Protein 3S5O (pdb70)

Nearest PDB structures (foldseek):
  3s5o-assembly1_A  TM=1.003E+00  e=2.273E-52  Homo sapiens
  6p90-assembly1_B  TM=9.554E-01  e=9.265E-22  Pseudomonas aeruginosa
  3a5f-assembly1_A  TM=9.523E-01  e=6.451E-22  Clostridium botulinum A str. ATCC 19397
  4nq1-assembly1_B  TM=9.493E-01  e=1.363E-20  Legionella pneumophila 2300/99 Alcoy
  2rfg-assembly1_D  TM=9.270E-01  e=5.231E-20  Hahella chejuensis

Radius of gyration: 17.86 Å; Cα contacts (8 Å, |Δi|>4): 594; chains: 1; bounding box: 43×50×38 Å

Secondary structure (DSSP, 8-state):
-----EEE-B----B-TTS-B-HHHHHHHHHHHTTS--SEEEESSGGGTGGGS-HHHHHHHHHHHHHTS-TTSEEEEE---SSHHHHHHHHHHHHHTT-SEEEEEPP-TTGGG--HHHHHHHHHHHHHH-SS-EEEE--HHHHS-PPPHHHHHHHHTSTTEEE---S--HHHHHHHHHHTTTSS-B--BSSGGGHHHHHHHT--EEE-GGGGT-HHHHHHHHHHHHTT-HHHHHHHHHHHHHHHHIIIIITHHHHHHHHHHHHTS---PPPTTS-PPPHHHHHHHHHHHHTTT--

CATH classification: 3.20.20.70

Organism: Homo sapiens (NCBI:txid9606)

Foldseek 3Di:
DDDQFWEEAADAFAADPVRHGDLVLVLVLLLVLQVFPGLAYEYCDVLHVVVPDDLVVLLVRLLSRCVSDDLRRAYEYAQADQDLVSSLVSLQSSVVSPHQEYEYEQNAPPPVPSDLVNRLVSVLSSLVRHPHAYEYEADCVPRVDGNDLVSLLVNLADPRHQEYYAPLDLVSLLVSCVSSVVGNYAYAYAALLCRLSNLVSHHRYYHHNCCSQVVNLSNVLNVCSVVVVSVVNVLSSVLVNLLRCLCPVQQHLLLSLLSCVVSPRRSHDDDPPDDHDDPVSVVSNVCSCVVSPND

InterPro domains:
  IPR002220 DapA-like [PF00701] (35-318)
  IPR002220 DapA-like [PIRSF001365] (32-326)
  IPR002220 DapA-like [PR00146] (68-89)
  IPR002220 DapA-like [PR00146] (104-122)
  IPR002220 DapA-like [PR00146] (163-180)
  IPR002220 DapA-like [PTHR12128] (11-318)
  IPR002220 DapA-like [SM01130] (34-325)
  IPR013785 Aldolase-type TIM barrel [G3DSA:3.20.20.70] (24-327)
  IPR020625 Schiff base-forming aldolase, active site [PS00666] (168-198)

Sequence (295 aa):
KVDIAGIYPPVTTPFTATAEVDYGKLEENLHHKLGTFPFRGFVVQGSNGEFPFLTSSERLEVVSRVRQAMPKNRLLLAGSGCESTQATVEMTVSMAQVGADAAMVVTPCYYRGRMSSAALIHHYTKVADLSPIPVVLYSVPANTGLDLPVDAVVTLSQHPNIVGMDSGGDVTRIGLIVHKTRKQDFQVLAGSSAGFLMASYALGAVGGVCALANVLGAQVCQLERLCCTGQWEDAQKLQHRLIEPNAAVTRRFGIPGLKKIMDWFGYYGGPCRAPLQQELSPAEEEALRMDFTSNGWL

Solvent-accessible surface area: 12274 Å² total

Structure (mmCIF, N/CA/C/O backbone):
data_3S5O
#
_entry.id   3S5O
#
_cell.length_a   141.230
_cell.length_b   141.230
_cell.length_c   108.388
_cell.angle_alpha   90.00
_cell.angle_beta   90.00
_cell.angle_gamma   120.00
#
_symmetry.space_group_name_H-M   'P 64 2 2'
#
loop_
_entity.id
_entity.type
_entity.pdbx_description
1 polymer '4-hydroxy-2-oxoglutarate aldolase, mitochondrial'
2 non-polymer 1,2-ETHANEDIOL
3 non-polymer 'POTASSIUM ION'
4 water water
#
loop_
_atom_site.group_PDB
_atom_site.id
_atom_site.type_symbol
_atom_site.label_atom_id
_atom_site.label_alt_id
_atom_site.label_comp_id
_atom_site.label_asym_id
_atom_site.label_entity_id
_atom_site.label_seq_id
_atom_site.pdbx_PDB_ins_code
_atom_site.Cartn_x
_atom_site.Cartn_y
_atom_site.Cartn_z
_atom_site.occupancy
_atom_site.B_iso_or_equiv
_atom_site.auth_seq_id
_atom_site.auth_comp_id
_atom_site.auth_asym_id
_atom_site.auth_atom_id
_atom_site.pdbx_PDB_model_num
ATOM 1 N N . LYS A 1 12 ? 17.997 86.849 47.428 1.00 49.12 32 LYS A N 1
ATOM 2 C CA . LYS A 1 12 ? 18.139 85.420 46.997 1.00 48.89 32 LYS A CA 1
ATOM 3 C C . LYS A 1 12 ? 16.948 84.599 47.513 1.00 47.96 32 LYS A C 1
ATOM 4 O O . LYS A 1 12 ? 15.991 85.160 48.055 1.00 48.55 32 LYS A O 1
ATOM 10 N N . VAL A 1 13 ? 16.984 83.286 47.317 1.00 46.25 33 VAL A N 1
ATOM 11 C CA . VAL A 1 13 ? 15.796 82.491 47.581 1.00 44.28 33 VAL A CA 1
ATOM 12 C C . VAL A 1 13 ? 15.408 82.535 49.086 1.00 42.34 33 VAL A C 1
ATOM 13 O O . VAL A 1 13 ? 16.050 83.206 49.900 1.00 43.79 33 VAL A O 1
ATOM 17 N N . ASP A 1 14 ? 14.300 81.928 49.442 1.00 38.62 34 ASP A N 1
ATOM 18 C CA . ASP A 1 14 ? 13.945 81.811 50.834 1.00 35.26 34 ASP A CA 1
ATOM 19 C C . ASP A 1 14 ? 13.990 80.323 51.024 1.00 32.40 34 ASP A C 1
ATOM 20 O O . ASP A 1 14 ? 13.301 79.600 50.295 1.00 30.97 34 ASP A O 1
ATOM 25 N N . ILE A 1 15 ? 14.830 79.859 51.957 1.00 29.27 35 ILE A N 1
ATOM 26 C CA . ILE A 1 15 ? 14.993 78.421 52.140 1.00 26.79 35 ILE A CA 1
ATOM 27 C C . ILE A 1 15 ? 14.189 77.835 53.298 1.00 26.19 35 ILE A C 1
ATOM 28 O O . ILE A 1 15 ? 14.249 76.622 53.534 1.00 26.16 35 ILE A O 1
ATOM 33 N N . ALA A 1 16 ? 13.433 78.672 54.007 1.00 25.12 36 ALA A N 1
ATOM 34 C CA . ALA A 1 16 ? 12.600 78.204 55.119 1.00 24.40 36 ALA A CA 1
ATOM 35 C C . ALA A 1 16 ? 11.704 77.051 54.689 1.00 24.10 36 ALA A C 1
ATOM 36 O O . ALA A 1 16 ? 11.239 77.028 53.544 1.00 24.16 36 ALA A O 1
ATOM 38 N N . GLY A 1 17 ? 11.448 76.119 55.604 1.00 23.54 37 GLY A N 1
ATOM 39 C CA . GLY A 1 17 ? 10.483 75.041 55.369 1.00 23.37 37 GLY A CA 1
ATOM 40 C C . GLY A 1 17 ? 11.081 73.659 55.572 1.00 23.58 37 GLY A C 1
ATOM 41 O O . GLY A 1 17 ? 12.202 73.525 56.071 1.00 23.17 37 GLY A O 1
ATOM 42 N N . ILE A 1 18 ? 10.340 72.635 55.157 1.00 23.13 38 ILE A N 1
ATOM 43 C CA . ILE A 1 18 ? 10.730 71.227 55.364 1.00 22.06 38 ILE A CA 1
ATOM 44 C C . ILE A 1 18 ? 11.133 70.585 54.045 1.00 23.13 38 ILE A C 1
ATOM 45 O O . ILE A 1 18 ? 10.477 70.806 52.993 1.00 21.82 38 ILE A O 1
ATOM 50 N N . TYR A 1 19 ? 12.203 69.793 54.080 1.00 21.42 39 TYR A N 1
ATOM 51 C CA . TYR A 1 19 ? 12.655 69.055 52.890 1.00 21.88 39 TYR A CA 1
ATOM 52 C C . TYR A 1 19 ? 12.991 67.651 53.302 1.00 22.20 39 TYR A C 1
ATOM 53 O O . TYR A 1 19 ? 13.657 67.460 54.325 1.00 23.15 39 TYR A O 1
ATOM 62 N N . PRO A 1 20 ? 12.587 66.652 52.497 1.00 22.25 40 PRO A N 1
ATOM 63 C CA . PRO A 1 20 ? 13.221 65.368 52.747 1.00 22.39 40 PRO A CA 1
ATOM 64 C C . PRO A 1 20 ? 14.547 65.343 51.976 1.00 22.56 40 PRO A C 1
ATOM 65 O O . PRO A 1 20 ? 14.596 65.837 50.856 1.00 22.69 40 PRO A O 1
ATOM 69 N N . PRO A 1 21 ? 15.630 64.820 52.594 1.00 22.43 41 PRO A N 1
ATOM 70 C CA . PRO A 1 21 ? 16.830 64.549 51.803 1.00 22.43 41 PRO A CA 1
ATOM 71 C C . PRO A 1 21 ? 16.568 63.214 51.124 1.00 22.53 41 PRO A C 1
ATOM 72 O O . PRO A 1 21 ? 16.529 62.174 51.777 1.00 22.31 41 PRO A O 1
ATOM 76 N N . VAL A 1 22 ? 16.324 63.246 49.821 1.00 23.85 42 VAL A N 1
ATOM 77 C CA . VAL A 1 22 ? 15.792 62.066 49.162 1.00 24.00 42 VAL A CA 1
ATOM 78 C C . VAL A 1 22 ? 16.886 60.999 48.958 1.00 24.96 42 VAL A C 1
ATOM 79 O O . VAL A 1 22 ? 18.074 61.323 48.849 1.00 25.40 42 VAL A O 1
ATOM 83 N N . THR A 1 23 ? 16.473 59.739 48.932 1.00 25.33 43 THR A N 1
ATOM 84 C CA . THR A 1 23 ? 17.407 58.640 48.729 1.00 26.50 43 THR A CA 1
ATOM 85 C C . THR A 1 23 ? 17.732 58.477 47.246 1.00 27.08 43 THR A C 1
ATOM 86 O O . THR A 1 23 ? 17.077 59.085 46.371 1.00 26.64 43 THR A O 1
ATOM 90 N N . THR A 1 24 ? 18.756 57.670 46.968 1.00 27.30 44 THR A N 1
ATOM 91 C CA . THR A 1 24 ? 19.007 57.196 45.607 1.00 27.47 44 THR A CA 1
ATOM 92 C C . THR A 1 24 ? 18.604 55.742 45.541 1.00 28.09 44 THR A C 1
ATOM 93 O O . THR A 1 24 ? 19.277 54.888 46.128 1.00 28.98 44 THR A O 1
ATOM 97 N N . PRO A 1 25 ? 17.498 55.442 44.828 1.00 27.83 45 PRO A N 1
ATOM 98 C CA . PRO A 1 25 ? 17.142 54.050 44.625 1.00 28.29 45 PRO A CA 1
ATOM 99 C C . PRO A 1 25 ? 18.154 53.366 43.697 1.00 28.27 45 PRO A C 1
ATOM 100 O O . PRO A 1 25 ? 18.659 53.983 42.754 1.00 27.99 45 PRO A O 1
ATOM 104 N N . PHE A 1 26 ? 18.448 52.107 43.985 1.00 29.23 46 PHE A N 1
ATOM 105 C CA . PHE A 1 26 ? 19.307 51.314 43.115 1.00 29.72 46 PHE A CA 1
ATOM 106 C C . PHE A 1 26 ? 18.579 50.067 42.669 1.00 30.69 46 PHE A C 1
ATOM 107 O O . PHE A 1 26 ? 17.752 49.527 43.402 1.00 30.26 46 PHE A O 1
ATOM 115 N N . THR A 1 27 ? 18.951 49.579 41.491 1.00 33.09 47 THR A N 1
ATOM 116 C CA . THR A 1 27 ? 18.443 48.298 40.988 1.00 34.50 47 THR A CA 1
ATOM 117 C C . THR A 1 27 ? 19.153 47.111 41.642 1.00 35.96 47 THR A C 1
ATOM 118 O O . THR A 1 27 ? 20.107 47.276 42.420 1.00 35.25 47 THR A O 1
ATOM 122 N N . ALA A 1 28 ? 18.667 45.908 41.321 1.00 36.48 48 ALA A N 1
ATOM 123 C CA . ALA A 1 28 ? 19.271 44.668 41.791 1.00 37.58 48 ALA A CA 1
ATOM 124 C C . ALA A 1 28 ? 20.749 44.533 41.371 1.00 37.51 48 ALA A C 1
ATOM 125 O O . ALA A 1 28 ? 21.498 43.762 41.974 1.00 38.79 48 ALA A O 1
ATOM 127 N N . THR A 1 29 ? 21.165 45.280 40.355 1.00 37.55 49 THR A N 1
ATOM 128 C CA . THR A 1 29 ? 22.563 45.274 39.908 1.00 38.05 49 THR A CA 1
ATOM 129 C C . THR A 1 29 ? 23.291 46.566 40.311 1.00 37.44 49 THR A C 1
ATOM 130 O O . THR A 1 29 ? 24.310 46.909 39.720 1.00 37.46 49 THR A O 1
ATOM 134 N N . ALA A 1 30 ? 22.744 47.291 41.297 1.00 36.93 50 ALA A N 1
ATOM 135 C CA . ALA A 1 30 ? 23.370 48.506 41.860 1.00 36.34 50 ALA A CA 1
ATOM 136 C C . ALA A 1 30 ? 23.384 49.736 40.956 1.00 36.41 50 ALA A C 1
ATOM 137 O O . ALA A 1 30 ? 24.040 50.737 41.278 1.00 36.18 50 ALA A O 1
ATOM 139 N N . GLU A 1 31 ? 22.661 49.693 39.835 1.00 35.90 51 GLU A N 1
ATOM 140 C CA . GLU A 1 31 ? 22.533 50.888 38.999 1.00 35.85 51 GLU A CA 1
ATOM 141 C C . GLU A 1 31 ? 21.500 51.809 39.645 1.00 34.68 51 GLU A C 1
ATOM 142 O O . GLU A 1 31 ? 20.614 51.338 40.331 1.00 34.34 51 GLU A O 1
ATOM 148 N N . VAL A 1 32 ? 21.630 53.111 39.431 1.00 34.33 52 VAL A N 1
ATOM 149 C CA . VAL A 1 32 ? 20.614 54.069 39.865 1.00 34.31 52 VAL A CA 1
ATOM 150 C C . VAL A 1 32 ? 19.289 53.732 39.157 1.00 34.52 52 VAL A C 1
ATOM 151 O O . VAL A 1 32 ? 19.249 53.601 37.922 1.00 34.31 52 VAL A O 1
ATOM 155 N N . ASP A 1 33 ? 18.233 53.543 39.944 1.00 33.74 53 ASP A N 1
ATOM 156 C CA . ASP A 1 33 ? 16.921 53.268 39.392 1.00 33.84 53 ASP A CA 1
ATOM 157 C C . ASP A 1 33 ? 16.119 54.563 39.278 1.00 33.58 53 ASP A C 1
ATOM 158 O O . ASP A 1 33 ? 15.395 54.956 40.194 1.00 33.18 53 ASP A O 1
ATOM 163 N N . TYR A 1 34 ? 16.269 55.229 38.142 1.00 33.67 54 TYR A N 1
ATOM 164 C CA . TYR A 1 34 ? 15.603 56.501 37.883 1.00 34.35 54 TYR A CA 1
ATOM 165 C C . TYR A 1 34 ? 14.070 56.391 37.816 1.00 34.05 54 TYR A C 1
ATOM 166 O O . TYR A 1 34 ? 13.376 57.336 38.171 1.00 33.83 54 TYR A O 1
ATOM 175 N N . GLY A 1 35 ? 13.553 55.244 37.379 1.00 33.88 55 GLY A N 1
ATOM 176 C CA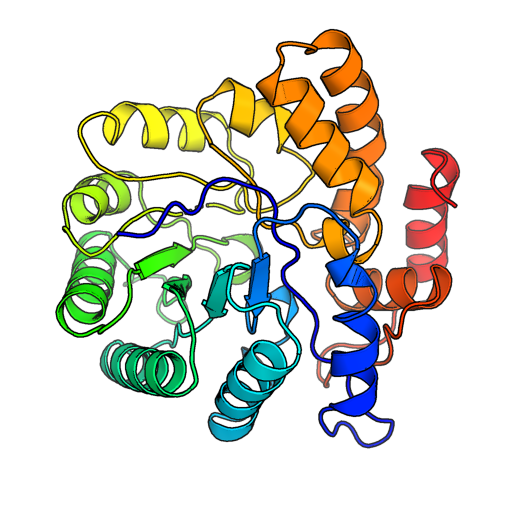 . GLY A 1 35 ? 12.110 54.993 37.398 1.00 33.65 55 GLY A CA 1
ATOM 177 C C . GLY A 1 35 ? 11.550 55.028 38.815 1.00 33.46 55 GLY A C 1
ATOM 178 O O . GLY A 1 35 ? 10.547 55.716 39.090 1.00 33.37 55 GLY A O 1
ATOM 179 N N . LYS A 1 36 ? 12.204 54.307 39.726 1.00 32.48 56 LYS A N 1
ATOM 180 C CA . LYS A 1 36 ? 11.779 54.299 41.132 1.00 31.80 56 LYS A CA 1
ATOM 181 C C . LYS A 1 36 ? 11.997 55.651 41.806 1.00 31.02 56 LYS A C 1
ATOM 182 O O . LYS A 1 36 ? 11.181 56.074 42.627 1.00 31.09 56 LYS A O 1
ATOM 188 N N . LEU A 1 37 ? 13.087 56.329 41.449 1.00 30.77 57 LEU A N 1
ATOM 189 C CA . LEU A 1 37 ? 13.351 57.697 41.913 1.00 30.74 57 LEU A CA 1
ATOM 190 C C . LEU A 1 37 ? 12.177 58.631 41.560 1.00 31.64 57 LEU A C 1
ATOM 191 O O . LEU A 1 37 ? 11.658 59.355 42.420 1.00 31.15 57 LEU A O 1
ATOM 196 N N . GLU A 1 38 ? 11.783 58.622 40.287 1.00 31.98 58 GLU A N 1
ATOM 197 C CA . GLU A 1 38 ? 10.676 59.462 39.822 1.00 33.02 58 GLU A CA 1
ATOM 198 C C . GLU A 1 38 ? 9.371 59.109 40.523 1.00 32.10 58 GLU A C 1
ATOM 199 O O . GLU A 1 38 ? 8.615 59.999 40.909 1.00 32.61 58 GLU A O 1
ATOM 205 N N . GLU A 1 39 ? 9.098 57.816 40.667 1.00 31.53 59 GLU A N 1
ATOM 206 C CA . GLU A 1 39 ? 7.895 57.356 41.359 1.00 31.36 59 GLU A CA 1
ATOM 207 C C . GLU A 1 39 ? 7.859 57.839 42.814 1.00 30.97 59 GLU A C 1
ATOM 208 O O . GLU A 1 39 ? 6.835 58.366 43.291 1.00 29.80 59 GLU A O 1
ATOM 214 N N . ASN A 1 40 ? 8.972 57.651 43.531 1.00 29.52 60 ASN A N 1
ATOM 215 C CA . ASN A 1 40 ? 9.051 58.148 44.907 1.00 28.52 60 ASN A CA 1
ATOM 216 C C . ASN A 1 40 ? 8.834 59.651 45.006 1.00 28.13 60 ASN A C 1
ATOM 217 O O . ASN A 1 40 ? 8.133 60.116 45.918 1.00 28.21 60 ASN A O 1
ATOM 222 N N . LEU A 1 41 ? 9.458 60.405 44.105 1.00 27.87 61 LEU A N 1
ATOM 223 C CA . LEU A 1 41 ? 9.396 61.865 44.141 1.00 29.20 61 LEU A CA 1
ATOM 224 C C . LEU A 1 41 ? 7.976 62.373 43.863 1.00 29.97 61 LEU A C 1
ATOM 225 O O . LEU A 1 41 ? 7.513 63.352 44.466 1.00 29.37 61 LEU A O 1
ATOM 230 N N . HIS A 1 42 ? 7.294 61.707 42.932 1.00 30.28 62 HIS A N 1
ATOM 231 C CA A HIS A 1 42 ? 5.912 62.051 42.646 0.50 30.51 62 HIS A CA 1
ATOM 232 C CA B HIS A 1 42 ? 5.901 62.055 42.648 0.50 30.68 62 HIS A CA 1
ATOM 233 C C . HIS A 1 42 ? 5.047 61.832 43.894 1.00 30.32 62 HIS A C 1
ATOM 234 O O . HIS A 1 42 ? 4.249 62.693 44.251 1.00 30.44 62 HIS A O 1
ATOM 247 N N . LYS A 1 43 ? 5.252 60.705 44.586 1.00 29.76 63 LYS A N 1
ATOM 248 C CA . LYS A 1 43 ? 4.585 60.465 45.867 1.00 29.59 63 LYS A CA 1
ATOM 249 C C . LYS A 1 43 ? 4.890 61.537 46.922 1.00 30.11 63 LYS A C 1
ATOM 250 O O . LYS A 1 43 ? 3.975 62.075 47.559 1.00 30.80 63 LYS A O 1
ATOM 256 N N . LEU A 1 44 ? 6.176 61.848 47.108 1.00 28.91 64 LEU A N 1
ATOM 257 C CA . LEU A 1 44 ? 6.593 62.825 48.129 1.00 27.92 64 LEU A CA 1
ATOM 258 C C . LEU A 1 44 ? 6.135 64.244 47.791 1.00 27.41 64 LEU A C 1
ATOM 259 O O . LEU A 1 44 ? 5.996 65.100 48.675 1.00 26.01 64 LEU A O 1
ATOM 264 N N . GLY A 1 45 ? 5.878 64.472 46.504 1.00 27.63 65 GLY A N 1
ATOM 265 C CA . GLY A 1 45 ? 5.403 65.760 46.008 1.00 27.92 65 GLY A CA 1
ATOM 266 C C . GLY A 1 45 ? 4.078 66.180 46.605 1.00 28.10 65 GLY A C 1
ATOM 267 O O . GLY A 1 45 ? 3.739 67.365 46.585 1.00 28.40 65 GLY A O 1
ATOM 268 N N . THR A 1 46 ? 3.337 65.219 47.151 1.00 28.50 66 THR A N 1
ATOM 269 C CA . THR A 1 46 ? 2.026 65.503 47.717 1.00 28.58 66 THR A CA 1
ATOM 270 C C . THR A 1 46 ? 2.081 66.292 49.017 1.00 28.17 66 THR A C 1
ATOM 271 O O . THR A 1 46 ? 1.086 66.919 49.386 1.00 28.03 66 THR A O 1
ATOM 275 N N . PHE A 1 47 ? 3.224 66.235 49.722 1.00 26.64 67 PHE A N 1
ATOM 276 C CA . PHE A 1 47 ? 3.367 66.943 50.994 1.00 24.87 67 PHE A CA 1
ATOM 277 C C . PHE A 1 47 ? 3.808 68.377 50.792 1.00 24.19 67 PHE A C 1
ATOM 278 O O . PHE A 1 47 ? 4.510 68.664 49.815 1.00 25.11 67 PHE A O 1
ATOM 286 N N . PRO A 1 48 ? 3.393 69.302 51.702 1.00 23.32 68 PRO A N 1
ATOM 287 C CA . PRO A 1 48 ? 3.781 70.697 51.554 1.00 23.39 68 PRO A CA 1
ATOM 288 C C . PRO A 1 48 ? 5.247 70.980 51.988 1.00 23.78 68 PRO A C 1
ATOM 289 O O . PRO A 1 48 ? 5.507 71.876 52.797 1.00 23.11 68 PRO A O 1
ATOM 293 N N . PHE A 1 49 ? 6.179 70.225 51.408 1.00 23.71 69 PHE A N 1
ATOM 294 C CA . PHE A 1 49 ? 7.618 70.524 51.512 1.00 23.27 69 PHE A CA 1
ATOM 295 C C . PHE A 1 49 ? 7.977 71.810 50.784 1.00 24.34 69 PHE A C 1
ATOM 296 O O . PHE A 1 49 ? 7.340 72.186 49.783 1.00 24.16 69 PHE A O 1
ATOM 304 N N . ARG A 1 50 ? 9.040 72.467 51.230 1.00 23.86 70 ARG A N 1
ATOM 305 C CA . ARG A 1 50 ? 9.603 73.576 50.450 1.00 24.19 70 ARG A CA 1
ATOM 306 C C . ARG A 1 50 ? 10.230 73.052 49.150 1.00 24.11 70 ARG A C 1
ATOM 307 O O . ARG A 1 50 ? 10.326 73.761 48.125 1.00 24.08 70 ARG A O 1
ATOM 315 N N . GLY A 1 51 ? 10.676 71.805 49.195 1.00 23.93 71 GLY A N 1
ATOM 316 C CA . GLY A 1 51 ? 11.432 71.239 48.087 1.00 24.08 71 GLY A CA 1
ATOM 317 C C . GLY A 1 51 ? 12.070 69.924 48.466 1.00 24.50 71 GLY A C 1
ATOM 318 O O . GLY A 1 51 ? 11.624 69.258 49.414 1.00 24.76 71 GLY A O 1
ATOM 319 N N . PHE A 1 52 ? 13.113 69.560 47.714 1.00 24.97 72 PHE A N 1
ATOM 320 C CA . PHE A 1 52 ? 13.862 68.335 47.924 1.00 24.32 72 PHE A CA 1
ATOM 321 C C . PHE A 1 52 ? 15.346 68.671 48.124 1.00 24.26 72 PHE A C 1
ATOM 322 O O . PHE A 1 52 ? 15.912 69.537 47.447 1.00 24.28 72 PHE A O 1
ATOM 330 N N . VAL A 1 53 ? 15.965 67.953 49.047 1.00 24.54 73 VAL A N 1
ATOM 331 C CA . VAL A 1 53 ? 17.421 67.969 49.178 1.00 24.15 73 VAL A CA 1
ATOM 332 C C . VAL A 1 53 ? 17.895 66.730 48.431 1.00 24.25 73 VAL A C 1
ATOM 333 O O . VAL A 1 53 ? 17.496 65.607 48.737 1.00 24.47 73 VAL A O 1
ATOM 337 N N . VAL A 1 54 ? 18.734 66.950 47.426 1.00 24.86 74 VAL A N 1
ATOM 338 C CA . VAL A 1 54 ? 19.107 65.884 46.505 1.00 25.86 74 VAL A CA 1
ATOM 339 C C . VAL A 1 54 ? 20.610 65.695 46.553 1.00 26.43 74 VAL A C 1
ATOM 340 O O . VAL A 1 54 ? 21.360 66.666 46.483 1.00 26.68 74 VAL A O 1
ATOM 344 N N . GLN A 1 55 ? 21.041 64.442 46.662 1.00 27.62 75 GLN A N 1
ATOM 345 C CA . GLN A 1 55 ? 22.480 64.136 46.840 1.00 28.18 75 GLN A CA 1
ATOM 346 C C . GLN A 1 55 ? 23.034 64.710 48.151 1.00 28.03 75 GLN A C 1
ATOM 347 O O . GLN A 1 55 ? 24.201 65.123 48.231 1.00 28.32 75 GLN A O 1
ATOM 353 N N . GLY A 1 56 ? 22.184 64.731 49.181 1.00 26.93 76 GLY A N 1
ATOM 354 C CA . GLY A 1 56 ? 22.629 64.956 50.543 1.00 25.71 76 GLY A CA 1
ATOM 355 C C . GLY A 1 56 ? 23.164 63.625 51.092 1.00 25.32 76 GLY A C 1
ATOM 356 O O . GLY A 1 56 ? 23.262 62.632 50.342 1.00 24.56 76 GLY A O 1
ATOM 357 N N . SER A 1 57 ? 23.490 63.585 52.381 1.00 24.09 77 SER A N 1
ATOM 358 C CA . SER A 1 57 ? 23.998 62.342 53.000 1.00 24.25 77 SER A CA 1
ATOM 359 C C . SER A 1 57 ? 23.054 61.153 52.791 1.00 24.75 77 SER A C 1
ATOM 360 O O . SER A 1 57 ? 23.493 60.034 52.511 1.00 24.54 77 SER A O 1
ATOM 363 N N . ASN A 1 58 ? 21.751 61.401 52.921 1.00 24.21 78 ASN A N 1
ATOM 364 C CA . ASN A 1 58 ? 20.789 60.327 52.761 1.00 24.30 78 ASN A CA 1
ATOM 365 C C . ASN A 1 58 ? 20.646 59.827 51.328 1.00 23.89 78 ASN A C 1
ATOM 366 O O . ASN A 1 58 ? 20.050 58.776 51.114 1.00 24.02 78 ASN A O 1
ATOM 371 N N . GLY A 1 59 ? 21.203 60.575 50.371 1.00 23.42 79 GLY A N 1
ATOM 372 C CA . GLY A 1 59 ? 21.236 60.180 48.973 1.00 23.64 79 GLY A CA 1
ATOM 373 C C . GLY A 1 59 ? 22.401 59.270 48.590 1.00 24.31 79 GLY A C 1
ATOM 374 O O . GLY A 1 59 ? 22.533 58.925 47.423 1.00 24.24 79 GLY A O 1
ATOM 375 N N . GLU A 1 60 ? 23.227 58.861 49.561 1.00 23.50 80 GLU A N 1
ATOM 376 C CA . GLU A 1 60 ? 24.449 58.058 49.283 1.00 24.08 80 GLU A CA 1
ATOM 377 C C . GLU A 1 60 ? 25.407 58.702 48.273 1.00 23.54 80 GLU A C 1
ATOM 378 O O . GLU A 1 60 ? 26.069 58.000 47.494 1.00 24.74 80 GLU A O 1
ATOM 384 N N . PHE A 1 61 ? 25.498 60.028 48.294 1.00 24.13 81 PHE A N 1
ATOM 385 C CA . PHE A 1 61 ? 26.340 60.757 47.333 1.00 25.37 81 PHE A CA 1
ATOM 386 C C . PHE A 1 61 ? 27.822 60.253 47.285 1.00 26.08 81 PHE A C 1
ATOM 387 O O . PHE A 1 61 ? 28.413 60.258 46.208 1.00 26.54 81 PHE A O 1
ATOM 395 N N . PRO A 1 62 ? 28.414 59.831 48.434 1.00 26.55 82 PRO A N 1
ATOM 396 C CA . PRO A 1 62 ? 29.824 59.368 48.302 1.00 27.30 82 PRO A CA 1
ATOM 397 C C . PRO A 1 62 ? 29.952 58.112 47.438 1.00 27.92 82 PRO A C 1
ATOM 398 O O . PRO A 1 62 ? 31.054 57.800 46.966 1.00 28.26 82 PRO A O 1
ATOM 402 N N . PHE A 1 63 ? 28.840 57.400 47.246 1.00 28.18 83 PHE A N 1
ATOM 403 C CA . PHE A 1 63 ? 28.829 56.139 46.494 1.00 28.70 83 PHE A CA 1
ATOM 404 C C . PHE A 1 63 ? 28.510 56.309 44.998 1.00 29.54 83 PHE A C 1
ATOM 405 O O . PHE A 1 63 ? 28.534 55.340 44.243 1.00 29.28 83 PHE A O 1
ATOM 413 N N . LEU A 1 64 ? 28.177 57.526 44.573 1.00 30.50 84 LEU A N 1
ATOM 414 C CA . LEU A 1 64 ? 27.885 57.797 43.170 1.00 32.07 84 LEU A CA 1
ATOM 415 C C . LEU A 1 64 ? 29.103 58.355 42.457 1.00 33.33 84 LEU A C 1
ATOM 416 O O . LEU A 1 64 ? 29.941 58.990 43.082 1.00 33.29 84 LEU A O 1
ATOM 421 N N . THR A 1 65 ? 29.174 58.134 41.142 1.00 34.55 85 THR A N 1
ATOM 422 C CA . THR A 1 65 ? 30.198 58.766 40.318 1.00 35.87 85 THR A CA 1
ATOM 423 C C . THR A 1 65 ? 29.814 60.229 40.140 1.00 37.20 85 THR A C 1
ATOM 424 O O . THR A 1 65 ? 28.649 60.609 40.344 1.00 36.90 85 THR A O 1
ATOM 428 N N . SER A 1 66 ? 30.786 61.049 39.751 1.00 38.06 86 SER A N 1
ATOM 429 C CA . SER A 1 66 ? 30.522 62.430 39.367 1.00 39.25 86 SER A CA 1
ATOM 430 C C . SER A 1 66 ? 29.298 62.540 38.501 1.00 39.10 86 SER A C 1
ATOM 431 O O . SER A 1 66 ? 28.368 63.281 38.823 1.00 39.16 86 SER A O 1
ATOM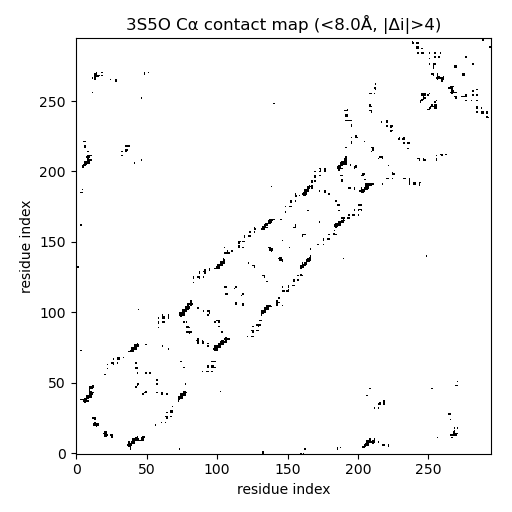 434 N N . SER A 1 67 ? 29.293 61.766 37.421 1.00 39.18 87 SER A N 1
ATOM 435 C CA . SER A 1 67 ? 28.226 61.802 36.433 1.00 38.91 87 SER A CA 1
ATOM 436 C C . SER A 1 67 ? 26.875 61.343 36.953 1.00 38.26 87 SER A C 1
ATOM 437 O O . SER A 1 67 ? 25.847 61.870 36.528 1.00 37.85 87 SER A O 1
ATOM 440 N N . GLU A 1 68 ? 26.867 60.325 37.813 1.00 37.12 88 GLU A N 1
ATOM 441 C CA . GLU A 1 68 ? 25.605 59.875 38.407 1.00 36.62 88 GLU A CA 1
ATOM 442 C C . GLU A 1 68 ? 25.047 60.991 39.288 1.00 36.22 88 GLU A C 1
ATOM 443 O O . GLU A 1 68 ? 23.860 61.300 39.232 1.00 36.19 88 GLU A O 1
ATOM 449 N N . ARG A 1 69 ? 25.927 61.599 40.073 1.00 36.16 89 ARG A N 1
ATOM 450 C CA . ARG A 1 69 ? 25.545 62.637 41.031 1.00 37.19 89 ARG A CA 1
ATOM 451 C C . ARG A 1 69 ? 24.864 63.796 40.296 1.00 37.31 89 ARG A C 1
ATOM 452 O O . ARG A 1 69 ? 23.807 64.282 40.719 1.00 37.74 89 ARG A O 1
ATOM 460 N N . LEU A 1 70 ? 25.452 64.195 39.173 1.00 37.36 90 LEU A N 1
ATOM 461 C CA . LEU A 1 70 ? 24.904 65.229 38.308 1.00 38.00 90 LEU A CA 1
ATOM 462 C C . LEU A 1 70 ? 23.577 64.859 37.670 1.00 37.64 90 LEU A C 1
ATOM 463 O O . LEU A 1 70 ? 22.646 65.659 37.676 1.00 37.80 90 LEU A O 1
ATOM 468 N N . GLU A 1 71 ? 23.504 63.661 37.096 1.00 36.99 91 GLU A N 1
ATOM 469 C CA . GLU A 1 71 ? 22.298 63.206 36.417 1.00 36.92 91 GLU A CA 1
ATOM 470 C C . GLU A 1 71 ? 21.139 62.988 37.397 1.00 36.42 91 GLU A C 1
ATOM 471 O O . GLU A 1 71 ? 19.965 63.184 37.048 1.00 36.01 91 GLU A O 1
ATOM 477 N N . VAL A 1 72 ? 21.454 62.571 38.620 1.00 34.96 92 VAL A N 1
ATOM 478 C CA . VAL A 1 72 ? 20.400 62.501 39.631 1.00 34.28 92 VAL A CA 1
ATOM 479 C C . VAL A 1 72 ? 19.774 63.885 39.869 1.00 34.20 92 VAL A C 1
ATOM 480 O O . VAL A 1 72 ? 18.541 64.008 39.888 1.00 34.44 92 VAL A O 1
ATOM 484 N N . VAL A 1 73 ? 20.602 64.918 40.035 1.00 33.84 93 VAL A N 1
ATOM 485 C CA . VAL A 1 73 ? 20.095 66.291 40.218 1.00 34.10 93 VAL A CA 1
ATOM 486 C C . VAL A 1 73 ? 19.259 66.746 39.007 1.00 35.72 93 VAL A C 1
ATOM 487 O O . VAL A 1 73 ? 18.169 67.338 39.164 1.00 34.40 93 VAL A O 1
ATOM 491 N N . SER A 1 74 ? 19.759 66.434 37.807 1.00 36.34 94 SER A N 1
ATOM 492 C CA . SER A 1 74 ? 19.062 66.762 36.563 1.00 37.93 94 SER A CA 1
ATOM 493 C C . SER A 1 74 ? 17.678 66.112 36.461 1.00 38.22 94 SER A C 1
ATOM 494 O O . SER A 1 74 ? 16.687 66.794 36.176 1.00 38.96 94 SER A O 1
ATOM 497 N N . ARG A 1 75 ? 17.613 64.806 36.713 1.00 38.57 95 ARG A N 1
ATOM 498 C CA . ARG A 1 75 ? 16.352 64.062 36.685 1.00 39.58 95 ARG A CA 1
ATOM 499 C C . ARG A 1 75 ? 15.366 64.511 37.757 1.00 39.50 95 ARG A C 1
ATOM 500 O O . ARG A 1 75 ? 14.162 64.605 37.489 1.00 39.65 95 ARG A O 1
ATOM 508 N N . VAL A 1 76 ? 15.865 64.778 38.969 1.00 38.62 96 VAL A N 1
ATOM 509 C CA . VAL A 1 76 ? 15.000 65.271 40.040 1.00 37.70 96 VAL A CA 1
ATOM 510 C C . VAL A 1 76 ? 14.395 66.617 39.621 1.00 38.14 96 VAL A C 1
ATOM 511 O O . VAL A 1 76 ? 13.203 66.830 39.803 1.00 38.13 96 VAL A O 1
ATOM 515 N N . ARG A 1 77 ? 15.209 67.511 39.065 1.00 38.30 97 ARG A N 1
ATOM 516 C CA . ARG A 1 77 ? 14.694 68.789 38.568 1.00 40.13 97 ARG A CA 1
ATOM 517 C C . ARG A 1 77 ? 13.510 68.592 37.588 1.00 41.82 97 ARG A C 1
ATOM 518 O O . ARG A 1 77 ? 12.522 69.330 37.651 1.00 42.40 97 ARG A O 1
ATOM 526 N N . GLN A 1 78 ? 13.608 67.588 36.715 1.00 43.43 98 GLN A N 1
ATOM 527 C CA . GLN A 1 78 ? 12.548 67.299 35.741 1.00 45.24 98 GLN A CA 1
ATOM 528 C C . GLN A 1 78 ? 11.285 66.746 36.383 1.00 45.97 98 GLN A C 1
ATOM 529 O O . GLN A 1 78 ? 10.180 66.986 35.891 1.00 47.13 98 GLN A O 1
ATOM 535 N N . ALA A 1 79 ? 11.434 66.002 37.473 1.00 46.15 99 ALA A N 1
ATOM 536 C CA . ALA A 1 79 ? 10.286 65.409 38.154 1.00 46.08 99 ALA A CA 1
ATOM 537 C C . ALA A 1 79 ? 9.726 66.293 39.269 1.00 46.01 99 ALA A C 1
ATOM 538 O O . ALA A 1 79 ? 8.931 65.816 40.102 1.00 47.24 99 ALA A O 1
ATOM 540 N N . MET A 1 80 ? 10.144 67.559 39.293 1.00 44.68 100 MET A N 1
ATOM 541 C CA . MET A 1 80 ? 9.758 68.508 40.335 1.00 43.58 100 MET A CA 1
ATOM 542 C C . MET A 1 80 ? 9.044 69.689 39.743 1.00 42.99 100 MET A C 1
ATOM 543 O O . MET A 1 80 ? 9.448 70.159 38.682 1.00 43.17 100 MET A O 1
ATOM 548 N N . PRO A 1 81 ? 8.061 70.242 40.475 1.00 42.69 101 PRO A N 1
ATOM 549 C CA . PRO A 1 81 ? 7.465 71.537 40.126 1.00 42.47 101 PRO A CA 1
ATOM 550 C C . PRO A 1 81 ? 8.513 72.647 40.124 1.00 42.50 101 PRO A C 1
ATOM 551 O O . PRO A 1 81 ? 9.462 72.612 40.913 1.00 41.68 101 PRO A O 1
ATOM 555 N N . LYS A 1 82 ? 8.343 73.622 39.238 1.00 41.88 102 LYS A N 1
ATOM 556 C CA . LYS A 1 82 ? 9.306 74.704 39.099 1.00 42.03 102 LYS A CA 1
ATOM 557 C C . LYS A 1 82 ? 9.414 75.503 40.396 1.00 41.00 102 LYS A C 1
ATOM 558 O O . LYS A 1 82 ? 10.493 75.988 40.745 1.00 40.90 102 LYS A O 1
ATOM 564 N N . ASN A 1 83 ? 8.305 75.638 41.115 1.00 39.38 103 ASN A N 1
ATOM 565 C CA . ASN A 1 83 ? 8.321 76.435 42.337 1.00 38.52 103 ASN A CA 1
ATOM 566 C C . ASN A 1 83 ? 8.745 75.675 43.619 1.00 36.98 103 ASN A C 1
ATOM 567 O O . ASN A 1 83 ? 8.656 76.229 44.706 1.00 36.96 103 ASN A O 1
ATOM 572 N N . ARG A 1 84 ? 9.125 74.405 43.497 1.00 35.10 104 ARG A N 1
ATOM 573 C CA . ARG A 1 84 ? 9.712 73.678 44.636 1.00 33.87 104 ARG A CA 1
ATOM 574 C C . ARG A 1 84 ? 11.228 73.867 44.542 1.00 33.12 104 ARG A C 1
ATOM 575 O O . ARG A 1 84 ? 11.795 73.889 43.442 1.00 32.48 104 ARG A O 1
ATOM 583 N N . LEU A 1 85 ? 11.882 73.991 45.689 1.00 31.50 105 LEU A N 1
ATOM 584 C CA . LEU A 1 85 ? 13.297 74.328 45.722 1.00 30.25 105 LEU A CA 1
ATOM 585 C C . LEU A 1 85 ? 14.168 73.068 45.650 1.00 29.22 105 LEU A C 1
ATOM 586 O O . LEU A 1 85 ? 14.006 72.152 46.448 1.00 29.11 105 LEU A O 1
ATOM 591 N N . LEU A 1 86 ? 15.081 73.017 44.681 1.00 28.15 106 LEU A N 1
ATOM 592 C CA . LEU A 1 86 ? 16.028 71.903 44.600 1.00 27.44 106 LEU A CA 1
ATOM 593 C C . LEU A 1 86 ? 17.335 72.332 45.266 1.00 26.41 106 LEU A C 1
ATOM 594 O O . LEU A 1 86 ? 18.098 73.144 44.720 1.00 26.05 106 LEU A O 1
ATOM 599 N N . LEU A 1 87 ? 17.550 71.803 46.440 1.00 26.18 107 LEU A N 1
ATOM 600 C CA . LEU A 1 87 ? 18.756 72.041 47.185 1.00 26.12 107 LEU A CA 1
ATOM 601 C C . LEU A 1 87 ? 19.724 70.891 46.942 1.00 25.13 107 LEU A C 1
ATOM 602 O O . LEU A 1 87 ? 19.472 69.797 47.316 1.00 25.04 107 LEU A O 1
ATOM 607 N N . ALA A 1 88 ? 20.799 71.152 46.232 1.00 24.73 108 ALA A N 1
ATOM 608 C CA . ALA A 1 88 ? 21.599 70.029 45.689 1.00 24.68 108 ALA A CA 1
ATOM 609 C C . ALA A 1 88 ? 22.905 69.878 46.472 1.00 24.34 108 ALA A C 1
ATOM 610 O O . ALA A 1 88 ? 23.584 70.876 46.735 1.00 23.84 108 ALA A O 1
ATOM 612 N N . GLY A 1 89 ? 23.240 68.644 46.850 1.00 24.59 109 GLY A N 1
ATOM 613 C CA . GLY A 1 89 ? 24.499 68.385 47.599 1.00 24.90 109 GLY A CA 1
ATOM 614 C C . GLY A 1 89 ? 25.691 68.384 46.640 1.00 25.09 109 GLY A C 1
ATOM 615 O O . GLY A 1 89 ? 25.861 67.434 45.878 1.00 25.71 109 GLY A O 1
ATOM 616 N N . SER A 1 90 ? 26.498 69.443 46.664 1.00 25.06 110 SER A N 1
ATOM 617 C CA . SER A 1 90 ? 27.601 69.591 45.724 1.00 25.88 110 SER A CA 1
ATOM 618 C C . SER A 1 90 ? 28.988 69.536 46.398 1.00 26.31 110 SER A C 1
ATOM 619 O O . SER A 1 90 ? 30.010 69.734 45.731 1.00 26.16 110 SER A O 1
ATOM 622 N N . GLY A 1 91 ? 29.007 69.312 47.712 1.00 25.95 111 GLY A N 1
ATOM 623 C CA . GLY A 1 91 ? 30.241 69.349 48.485 1.00 26.37 111 GLY A CA 1
ATOM 624 C C . GLY A 1 91 ? 31.199 68.209 48.168 1.00 25.94 111 GLY A C 1
ATOM 625 O O . GLY A 1 91 ? 30.799 67.047 48.122 1.00 25.26 111 GLY A O 1
ATOM 626 N N . CYS A 1 92 ? 32.465 68.561 47.947 1.00 25.98 112 CYS A N 1
ATOM 627 C CA . CYS A 1 92 ? 33.543 67.576 47.746 1.00 26.08 112 CYS A CA 1
ATOM 628 C C . CYS A 1 92 ? 34.664 67.902 48.727 1.00 25.44 112 CYS A C 1
ATOM 629 O O . CYS A 1 92 ? 34.651 68.942 49.393 1.00 24.60 112 CYS A O 1
ATOM 632 N N . GLU A 1 93 ? 35.657 67.021 48.810 1.00 25.25 113 GLU A N 1
ATOM 633 C CA . GLU A 1 93 ? 36.759 67.261 49.729 1.00 25.00 113 GLU A CA 1
ATOM 634 C C . GLU A 1 93 ? 37.564 68.475 49.320 1.00 25.37 113 GLU A C 1
ATOM 635 O O . GLU A 1 93 ? 37.888 69.304 50.153 1.00 25.45 113 GLU A O 1
ATOM 641 N N . SER A 1 94 ? 37.893 68.574 48.036 1.00 25.55 114 SER A N 1
ATOM 642 C CA . SER A 1 94 ? 38.686 69.703 47.574 1.00 26.28 114 SER A CA 1
ATOM 643 C C . SER A 1 94 ? 37.810 70.898 47.208 1.00 26.06 114 SER A C 1
ATOM 644 O O . SER A 1 94 ? 36.651 70.747 46.750 1.00 25.45 114 SER A O 1
ATOM 647 N N . THR A 1 95 ? 38.360 72.081 47.423 1.00 26.02 115 THR A N 1
ATOM 648 C CA . THR A 1 95 ? 37.644 73.307 47.136 1.00 27.59 115 THR A CA 1
ATOM 649 C C . THR A 1 95 ? 37.341 73.419 45.636 1.00 28.58 115 THR A C 1
ATOM 650 O O . THR A 1 95 ? 36.213 73.725 45.250 1.00 27.73 115 THR A O 1
ATOM 654 N N . GLN A 1 96 ? 38.356 73.173 44.799 1.00 29.08 116 GLN A N 1
ATOM 655 C CA . GLN A 1 96 ? 38.185 73.254 43.335 1.00 30.01 116 GLN A CA 1
ATOM 656 C C . GLN A 1 96 ? 37.135 72.250 42.811 1.00 29.26 116 GLN A C 1
ATOM 657 O O . GLN A 1 96 ? 36.282 72.608 41.976 1.00 29.56 116 GLN A O 1
ATOM 663 N N . ALA A 1 97 ? 37.161 71.015 43.315 1.00 28.29 117 ALA A N 1
ATOM 664 C CA . ALA A 1 97 ? 36.155 70.030 42.931 1.00 27.40 117 ALA A CA 1
ATOM 665 C C . ALA A 1 97 ? 34.748 70.472 43.353 1.00 27.28 117 ALA A C 1
ATOM 666 O O . ALA A 1 97 ? 33.773 70.212 42.642 1.00 26.65 117 ALA A O 1
ATOM 668 N N . THR A 1 98 ? 34.657 71.115 44.513 1.00 26.59 118 THR A N 1
ATOM 669 C CA . THR A 1 98 ? 33.368 71.597 45.030 1.00 26.10 118 THR A CA 1
ATOM 670 C C . THR A 1 98 ? 32.825 72.708 44.109 1.00 26.71 118 THR A C 1
ATOM 671 O O . THR A 1 98 ? 31.642 72.694 43.739 1.00 25.55 118 THR A O 1
ATOM 675 N N . VAL A 1 99 ? 33.703 73.640 43.729 1.00 27.22 119 VAL A N 1
ATOM 676 C CA . VAL A 1 99 ? 33.348 74.695 42.775 1.00 28.58 119 VAL A CA 1
ATOM 677 C C . VAL A 1 99 ? 32.769 74.082 41.512 1.00 29.57 119 VAL A C 1
ATOM 678 O O . VAL A 1 99 ? 31.651 74.440 41.112 1.00 29.68 119 VAL A O 1
ATOM 682 N N . GLU A 1 100 ? 33.492 73.132 40.911 1.00 29.89 120 GLU A N 1
ATOM 683 C CA . GLU A 1 100 ? 33.053 72.522 39.636 1.00 30.70 120 GLU A CA 1
ATOM 684 C C . GLU A 1 100 ? 31.740 71.757 39.741 1.00 30.24 120 GLU A C 1
ATOM 685 O O . GLU A 1 100 ? 30.882 71.818 38.833 1.00 29.90 120 GLU A O 1
ATOM 691 N N . MET A 1 101 ? 31.582 71.022 40.839 1.00 29.49 121 MET A N 1
ATOM 692 C CA . MET A 1 101 ? 30.336 70.292 41.060 1.00 29.44 121 MET A CA 1
ATOM 693 C C . MET A 1 101 ? 29.159 71.268 41.267 1.00 28.99 121 MET A C 1
ATOM 694 O O . MET A 1 101 ? 28.046 71.027 40.785 1.00 29.06 121 MET A O 1
ATOM 699 N N . THR A 1 102 ? 29.419 72.358 41.979 1.00 28.55 122 THR A N 1
ATOM 700 C CA . THR A 1 102 ? 28.394 73.347 42.288 1.00 29.07 122 THR A CA 1
ATOM 701 C C . THR A 1 102 ? 27.915 74.033 40.986 1.00 29.99 122 THR A C 1
ATOM 702 O O . THR A 1 102 ? 26.696 74.176 40.740 1.00 28.90 122 THR A O 1
ATOM 706 N N . VAL A 1 103 ? 28.879 74.444 40.164 1.00 30.10 123 VAL A N 1
ATOM 707 C CA . VAL A 1 103 ? 28.557 75.010 38.850 1.00 31.30 123 VAL A CA 1
ATOM 708 C C . VAL A 1 103 ? 27.769 74.038 37.978 1.00 31.21 123 VAL A C 1
ATOM 709 O O . VAL A 1 103 ? 26.753 74.428 37.379 1.00 32.21 123 VAL A O 1
ATOM 713 N N . SER A 1 104 ? 28.219 72.785 37.893 1.00 31.26 124 SER A N 1
ATOM 714 C CA . SER A 1 104 ? 27.536 71.779 37.065 1.00 31.43 124 SER A CA 1
ATOM 715 C C . SER A 1 104 ? 26.112 71.484 37.553 1.00 31.89 124 SER A C 1
ATOM 716 O O . SER A 1 104 ? 25.191 71.271 36.745 1.00 30.67 124 SER A O 1
ATOM 719 N N . MET A 1 105 ? 25.931 71.468 38.875 1.00 31.40 125 MET A N 1
ATOM 720 C CA . MET A 1 105 ? 24.608 71.234 39.423 1.00 31.66 125 MET A CA 1
ATOM 721 C C . MET A 1 105 ? 23.680 72.428 39.174 1.00 31.76 125 MET A C 1
ATOM 722 O O . MET A 1 105 ? 22.497 72.236 38.885 1.00 31.85 125 MET A O 1
ATOM 727 N N . ALA A 1 106 ? 24.218 73.645 39.259 1.00 32.00 126 ALA A N 1
ATOM 728 C CA . ALA A 1 106 ? 23.463 74.847 38.911 1.00 33.57 126 ALA A CA 1
ATOM 729 C C . ALA A 1 106 ? 22.980 74.742 37.454 1.00 34.84 126 ALA A C 1
ATOM 730 O O . ALA A 1 106 ? 21.807 74.982 37.166 1.00 35.01 126 ALA A O 1
ATOM 732 N N . GLN A 1 107 ? 23.891 74.332 36.568 1.00 35.30 127 GLN A N 1
ATOM 733 C CA . GLN A 1 107 ? 23.607 74.169 35.144 1.00 36.35 127 GLN A CA 1
ATOM 734 C C . GLN A 1 107 ? 22.473 73.204 34.827 1.00 36.27 127 GLN A C 1
ATOM 735 O O . GLN A 1 107 ? 21.781 73.396 33.831 1.00 37.23 127 GLN A O 1
ATOM 741 N N . VAL A 1 108 ? 22.253 72.190 35.665 1.00 35.63 128 VAL A N 1
ATOM 742 C CA . VAL A 1 108 ? 21.124 71.279 35.451 1.00 34.80 128 VAL A CA 1
ATOM 743 C C . VAL A 1 108 ? 19.903 71.617 36.327 1.00 34.41 128 VAL A C 1
ATOM 744 O O . VAL A 1 108 ? 18.992 70.799 36.481 1.00 34.84 128 VAL A O 1
ATOM 748 N N . GLY A 1 109 ? 19.900 72.810 36.904 1.00 33.74 129 GLY A N 1
ATOM 749 C CA . GLY A 1 109 ? 18.698 73.334 37.549 1.00 33.34 129 GLY A CA 1
ATOM 750 C C . GLY A 1 109 ? 18.642 73.400 39.075 1.00 33.30 129 GLY A C 1
ATOM 751 O O . GLY A 1 109 ? 17.589 73.721 39.628 1.00 32.67 129 GLY A O 1
ATOM 752 N N . ALA A 1 110 ? 19.745 73.114 39.782 1.00 31.67 130 ALA A N 1
ATOM 753 C CA . ALA A 1 110 ? 19.705 73.287 41.243 1.00 30.53 130 ALA A CA 1
ATOM 754 C C . ALA A 1 110 ? 19.421 74.741 41.603 1.00 29.63 130 ALA A C 1
ATOM 755 O O . ALA A 1 110 ? 20.007 75.658 41.014 1.00 29.80 130 ALA A O 1
ATOM 757 N N . ASP A 1 111 ? 18.537 74.955 42.577 1.00 28.21 131 ASP A N 1
ATOM 758 C CA . ASP A 1 111 ? 18.255 76.298 43.091 1.00 27.68 131 ASP A CA 1
ATOM 759 C C . ASP A 1 111 ? 19.291 76.814 44.075 1.00 27.22 131 ASP A C 1
ATOM 760 O O . ASP A 1 111 ? 19.539 78.022 44.180 1.00 26.45 131 ASP A O 1
ATOM 765 N N . ALA A 1 112 ? 19.883 75.886 44.824 1.00 26.24 132 ALA A N 1
ATOM 766 C CA . ALA A 1 112 ? 20.895 76.225 45.802 1.00 25.32 132 ALA A CA 1
ATOM 767 C C . ALA A 1 112 ? 21.796 75.017 46.038 1.00 24.55 132 ALA A C 1
ATOM 768 O O . ALA A 1 112 ? 21.406 73.880 45.773 1.00 25.21 132 ALA A O 1
ATOM 770 N N . ALA A 1 113 ? 23.015 75.287 46.495 1.00 24.18 133 ALA A N 1
ATOM 771 C CA . ALA A 1 113 ? 24.001 74.244 46.738 1.00 24.12 133 ALA A CA 1
ATOM 772 C C . ALA A 1 113 ? 24.224 74.068 48.236 1.00 23.85 133 ALA A C 1
ATOM 773 O O . ALA A 1 113 ? 24.607 74.999 48.926 1.00 24.07 133 ALA A O 1
ATOM 775 N N . MET A 1 114 ? 23.984 72.856 48.708 1.00 23.92 134 MET A N 1
ATOM 776 C CA . MET A 1 114 ? 24.179 72.483 50.102 1.00 23.63 134 MET A CA 1
ATOM 777 C C . MET A 1 114 ? 25.556 71.813 50.141 1.00 23.08 134 MET A C 1
ATOM 778 O O . MET A 1 114 ? 25.758 70.791 49.488 1.00 23.32 134 MET A O 1
ATOM 783 N N . VAL A 1 115 ? 26.483 72.416 50.882 1.00 22.66 135 VAL A N 1
ATOM 784 C CA . VAL A 1 115 ? 27.895 72.082 50.774 1.00 22.23 135 VAL A CA 1
ATOM 785 C C . VAL A 1 115 ? 28.418 71.576 52.133 1.00 21.16 135 VAL A C 1
ATOM 786 O O . VAL A 1 115 ? 28.589 72.344 53.099 1.00 21.64 135 VAL A O 1
ATOM 790 N N . VAL A 1 116 ? 28.605 70.267 52.187 1.00 20.40 136 VAL A N 1
ATOM 791 C CA . VAL A 1 116 ? 29.129 69.585 53.373 1.00 20.54 136 VAL A CA 1
ATOM 792 C C . VAL A 1 116 ? 30.580 70.020 53.632 1.00 20.90 136 VAL A C 1
ATOM 793 O O . VAL A 1 116 ? 31.317 70.352 52.693 1.00 21.28 136 VAL A O 1
ATOM 797 N N . THR A 1 117 ? 30.954 70.060 54.899 1.00 21.53 137 THR A N 1
ATOM 798 C CA . THR A 1 117 ? 32.312 70.425 55.298 1.00 22.17 137 THR A CA 1
ATOM 799 C C . THR A 1 117 ? 33.269 69.353 54.785 1.00 23.10 137 THR A C 1
ATOM 800 O O . THR A 1 117 ? 33.038 68.163 55.022 1.00 22.30 137 THR A O 1
ATOM 804 N N . PRO A 1 118 ? 34.357 69.771 54.108 1.00 23.96 138 PRO A N 1
ATOM 805 C CA . PRO A 1 118 ? 35.419 68.774 53.895 1.00 24.86 138 PRO A CA 1
ATOM 806 C C . PRO A 1 118 ? 35.871 68.239 55.258 1.00 24.74 138 PRO A C 1
ATOM 807 O O . PRO A 1 118 ? 35.875 68.983 56.250 1.00 24.14 138 PRO A O 1
ATOM 811 N N . CYS A 1 119 ? 36.211 66.960 55.330 1.00 25.00 139 CYS A N 1
ATOM 812 C CA . CYS A 1 119 ? 36.468 66.375 56.654 1.00 26.57 139 CYS A CA 1
ATOM 813 C C . CYS A 1 119 ? 37.549 65.278 56.723 1.00 26.81 139 CYS A C 1
ATOM 814 O O . CYS A 1 119 ? 37.888 64.852 57.818 1.00 28.32 139 CYS A O 1
ATOM 817 N N . TYR A 1 120 ? 38.079 64.819 55.593 1.00 26.27 140 TYR A N 1
ATOM 818 C CA . TYR A 1 120 ? 39.089 63.756 55.660 1.00 26.13 140 TYR A CA 1
ATOM 819 C C . TYR A 1 120 ? 40.311 64.207 56.465 1.00 25.68 140 TYR A C 1
ATOM 820 O O . TYR A 1 120 ? 40.808 63.464 57.316 1.00 25.99 140 TYR A O 1
ATOM 829 N N . TYR A 1 121 ? 40.770 65.431 56.208 1.00 25.06 141 TYR A N 1
ATOM 830 C CA . TYR A 1 121 ? 41.876 66.021 56.961 1.00 26.10 141 TYR A CA 1
ATOM 831 C C . TYR A 1 121 ? 41.373 66.849 58.145 1.00 27.30 141 TYR A C 1
ATOM 832 O O . TYR A 1 121 ? 41.741 68.010 58.312 1.00 26.81 141 TYR A O 1
ATOM 841 N N . ARG A 1 122 ? 40.572 66.208 58.999 1.00 29.52 142 ARG A N 1
ATOM 842 C CA . ARG A 1 122 ? 39.870 66.908 60.072 1.00 31.23 142 ARG A CA 1
ATOM 843 C C . ARG A 1 122 ? 40.788 67.720 60.948 1.00 31.10 142 ARG A C 1
ATOM 844 O O . ARG A 1 122 ? 40.434 68.838 61.293 1.00 31.30 142 ARG A O 1
ATOM 852 N N . GLY A 1 123 ? 41.979 67.200 61.271 1.00 30.64 143 GLY A N 1
ATOM 853 C CA . GLY A 1 123 ? 42.928 67.935 62.112 1.00 30.15 143 GLY A CA 1
ATOM 854 C C . GLY A 1 123 ? 43.349 69.296 61.547 1.00 30.52 143 GLY A C 1
ATOM 855 O O . GLY A 1 123 ? 43.737 70.198 62.298 1.00 30.57 143 GLY A O 1
ATOM 856 N N . ARG A 1 124 ? 43.288 69.456 60.228 1.00 29.20 144 ARG A N 1
ATOM 857 C CA . ARG A 1 124 ? 43.648 70.741 59.615 1.00 29.17 144 ARG A CA 1
ATOM 858 C C . ARG A 1 124 ? 42.429 71.528 59.079 1.00 28.84 144 ARG A C 1
ATOM 859 O O . ARG A 1 124 ? 42.598 72.554 58.399 1.00 28.09 144 ARG A O 1
ATOM 867 N N . MET A 1 125 ? 41.222 71.047 59.356 1.00 28.06 145 MET A N 1
ATOM 868 C CA . MET A 1 125 ? 40.027 71.796 58.938 1.00 28.01 145 MET A CA 1
ATOM 869 C C . MET A 1 125 ? 39.688 72.846 59.997 1.00 27.96 145 MET A C 1
ATOM 870 O O . MET A 1 125 ? 38.673 72.738 60.676 1.00 27.75 145 MET A O 1
ATOM 875 N N . SER A 1 126 ? 40.579 73.832 60.157 1.00 27.20 146 SER A N 1
ATOM 876 C CA . SER A 1 126 ? 40.409 74.915 61.111 1.00 26.93 146 SER A CA 1
ATOM 877 C C . SER A 1 126 ? 39.259 75.829 60.668 1.00 26.19 146 SER A C 1
ATOM 878 O O . SER A 1 126 ? 38.798 75.737 59.533 1.00 25.12 146 SER A O 1
ATOM 881 N N . SER A 1 127 ? 38.838 76.733 61.543 1.00 26.23 147 SER A N 1
ATOM 882 C CA . SER A 1 127 ? 37.868 77.762 61.130 1.00 27.23 147 SER A CA 1
ATOM 883 C C . SER A 1 127 ? 38.342 78.509 59.904 1.00 26.80 147 SER A C 1
ATOM 884 O O . SER A 1 127 ? 37.561 78.706 58.969 1.00 25.77 147 SER A O 1
ATOM 887 N N . ALA A 1 128 ? 39.621 78.923 59.892 1.00 26.70 148 ALA A N 1
ATOM 888 C CA . ALA A 1 128 ? 40.145 79.679 58.736 1.00 26.99 148 ALA A CA 1
ATOM 889 C C . ALA A 1 128 ? 40.073 78.856 57.448 1.00 27.08 148 ALA A C 1
ATOM 890 O O 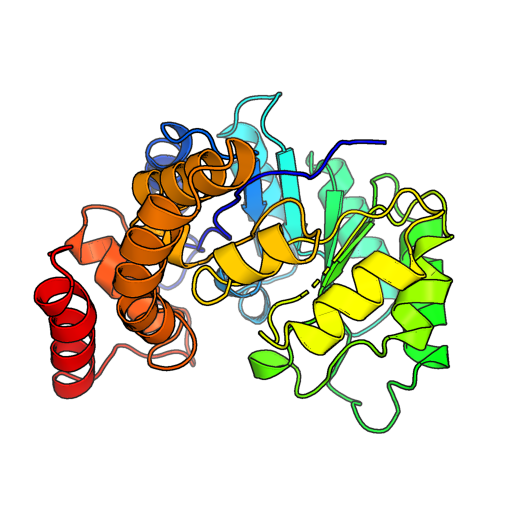. ALA A 1 128 ? 39.680 79.363 56.400 1.00 27.22 148 ALA A O 1
ATOM 892 N N . ALA A 1 129 ? 40.436 77.579 57.519 1.00 26.40 149 ALA A N 1
ATOM 893 C CA . ALA A 1 129 ? 40.396 76.732 56.332 1.00 25.65 149 ALA A CA 1
ATOM 894 C C . ALA A 1 129 ? 38.964 76.609 55.779 1.00 25.71 149 ALA A C 1
ATOM 895 O O . ALA A 1 129 ? 38.753 76.658 54.549 1.00 24.99 149 ALA A O 1
ATOM 897 N N . LEU A 1 130 ? 38.006 76.428 56.692 1.00 24.31 150 LEU A N 1
ATOM 898 C CA . LEU A 1 130 ? 36.623 76.232 56.296 1.00 25.15 150 LEU A CA 1
ATOM 899 C C . LEU A 1 130 ? 36.033 77.544 55.784 1.00 24.99 150 LEU A C 1
ATOM 900 O O . LEU A 1 130 ? 35.307 77.537 54.813 1.00 25.01 150 LEU A O 1
ATOM 905 N N . ILE A 1 131 ? 36.378 78.659 56.435 1.00 25.83 151 ILE A N 1
ATOM 906 C CA . ILE A 1 131 ? 36.018 79.987 55.931 1.00 26.73 151 ILE A CA 1
ATOM 907 C C . ILE A 1 131 ? 36.504 80.176 54.500 1.00 27.39 151 ILE A C 1
ATOM 908 O O . ILE A 1 131 ? 35.732 80.553 53.607 1.00 27.06 151 ILE A O 1
ATOM 913 N N . HIS A 1 132 ? 37.787 79.896 54.268 1.00 27.42 152 HIS A N 1
ATOM 914 C CA . HIS A 1 132 ? 38.330 80.036 52.917 1.00 28.42 152 HIS A CA 1
ATOM 915 C C . HIS A 1 132 ? 37.631 79.118 51.906 1.00 27.57 152 HIS A C 1
ATOM 916 O O . HIS A 1 132 ? 37.287 79.553 50.804 1.00 26.57 152 HIS A O 1
ATOM 923 N N . HIS A 1 133 ? 37.387 77.861 52.293 1.00 25.74 153 HIS A N 1
ATOM 924 C CA . HIS A 1 133 ? 36.713 76.914 51.423 1.00 25.10 153 HIS A CA 1
ATOM 925 C C . HIS A 1 133 ? 35.329 77.447 51.009 1.00 25.31 153 HIS A C 1
ATOM 926 O O . HIS A 1 133 ? 35.017 77.549 49.821 1.00 25.35 153 HIS A O 1
ATOM 933 N N . TYR A 1 134 ? 34.499 77.784 51.993 1.00 25.02 154 TYR A N 1
ATOM 934 C CA . TYR A 1 134 ? 33.144 78.214 51.678 1.00 25.08 154 TYR A CA 1
ATOM 935 C C . TYR A 1 134 ? 33.103 79.577 50.968 1.00 25.80 154 TYR A C 1
ATOM 936 O O . TYR A 1 134 ? 32.232 79.796 50.127 1.00 26.52 154 TYR A O 1
ATOM 945 N N . THR A 1 135 ? 34.013 80.483 51.321 1.00 26.22 155 THR A N 1
ATOM 946 C CA . THR A 1 135 ? 34.084 81.800 50.667 1.00 26.79 155 THR A CA 1
ATOM 947 C C . THR A 1 135 ? 34.376 81.648 49.173 1.00 27.93 155 THR A C 1
ATOM 948 O O . THR A 1 135 ? 33.717 82.275 48.344 1.00 28.33 155 THR A O 1
ATOM 952 N N . LYS A 1 136 ? 35.334 80.789 48.842 1.00 28.55 156 LYS A N 1
ATOM 953 C CA . LYS A 1 136 ? 35.665 80.509 47.450 1.00 29.18 156 LYS A CA 1
ATOM 954 C C . LYS A 1 136 ? 34.470 79.926 46.697 1.00 28.51 156 LYS A C 1
ATOM 955 O O . LYS A 1 136 ? 34.110 80.410 45.624 1.00 27.76 156 LYS A O 1
ATOM 961 N N . VAL A 1 137 ? 33.860 78.888 47.262 1.00 27.39 157 VAL A N 1
ATOM 962 C CA . VAL A 1 137 ? 32.708 78.238 46.627 1.00 27.29 157 VAL A CA 1
ATOM 963 C C . VAL A 1 137 ? 31.581 79.272 46.418 1.00 27.50 157 VAL A C 1
ATOM 964 O O . VAL A 1 137 ? 31.016 79.375 45.323 1.00 28.51 157 VAL A O 1
ATOM 968 N N . ALA A 1 138 ? 31.276 80.041 47.457 1.00 27.72 158 ALA A N 1
ATOM 969 C CA . ALA A 1 138 ? 30.220 81.057 47.372 1.00 28.18 158 ALA A CA 1
ATOM 970 C C . ALA A 1 138 ? 30.543 82.140 46.335 1.00 29.00 158 ALA A C 1
ATOM 971 O O . ALA A 1 138 ? 29.639 82.571 45.596 1.00 28.15 158 ALA A O 1
ATOM 973 N N . ASP A 1 139 ? 31.819 82.561 46.290 1.00 29.60 159 ASP A N 1
ATOM 974 C CA . ASP A 1 139 ? 32.316 83.510 45.260 1.00 30.90 159 ASP A CA 1
ATOM 975 C C . ASP A 1 139 ? 32.043 83.007 43.854 1.00 31.43 159 ASP A C 1
ATOM 976 O O . ASP A 1 139 ? 31.602 83.770 42.996 1.00 32.63 159 ASP A O 1
ATOM 981 N N . LEU A 1 140 ? 32.286 81.725 43.619 1.00 31.50 160 LEU A N 1
ATOM 982 C CA . LEU A 1 140 ? 32.255 81.172 42.270 1.00 31.88 160 LEU A CA 1
ATOM 983 C C . LEU A 1 140 ? 30.961 80.455 41.890 1.00 31.95 160 LEU A C 1
ATOM 984 O O . LEU A 1 140 ? 30.809 80.014 40.756 1.00 32.06 160 LEU A O 1
ATOM 989 N N . SER A 1 141 ? 30.025 80.341 42.828 1.00 30.91 161 SER A N 1
ATOM 990 C CA . SER A 1 141 ? 28.813 79.595 42.576 1.00 30.27 161 SER A CA 1
ATOM 991 C C . SER A 1 141 ? 27.772 80.522 41.949 1.00 30.62 161 SER A C 1
ATOM 992 O O . SER A 1 141 ? 27.518 81.584 42.499 1.00 30.22 161 SER A O 1
ATOM 995 N N . PRO A 1 142 ? 27.130 80.090 40.842 1.00 31.28 162 PRO A N 1
ATOM 996 C CA . PRO A 1 142 ? 26.042 80.887 40.249 1.00 31.79 162 PRO A CA 1
ATOM 997 C C . PRO A 1 142 ? 24.724 80.769 41.032 1.00 31.96 162 PRO A C 1
ATOM 998 O O . PRO A 1 142 ? 23.768 81.464 40.703 1.00 32.36 162 PRO A O 1
ATOM 1002 N N . ILE A 1 143 ? 24.675 79.895 42.047 1.00 30.90 163 ILE A N 1
ATOM 1003 C CA . ILE A 1 143 ? 23.483 79.742 42.917 1.00 30.09 163 ILE A CA 1
ATOM 1004 C C . ILE A 1 143 ? 23.853 79.935 44.408 1.00 29.49 163 ILE A C 1
ATOM 1005 O O . ILE A 1 143 ? 25.038 79.836 44.761 1.00 29.88 163 ILE A O 1
ATOM 1010 N N . PRO A 1 144 ? 22.863 80.266 45.273 1.00 28.77 164 PRO A N 1
ATOM 1011 C CA . PRO A 1 144 ? 23.147 80.507 46.690 1.00 27.83 164 PRO A CA 1
ATOM 1012 C C . PRO A 1 144 ? 23.742 79.259 47.335 1.00 26.58 164 PRO A C 1
ATOM 1013 O O . PRO A 1 144 ? 23.457 78.141 46.894 1.00 25.96 164 PRO A O 1
ATOM 1017 N N . VAL A 1 145 ? 24.549 79.472 48.369 1.00 26.00 165 VAL A N 1
ATOM 1018 C CA . VAL A 1 145 ? 25.204 78.354 49.079 1.00 25.23 165 VAL A CA 1
ATOM 1019 C C . VAL A 1 145 ? 24.592 78.160 50.469 1.00 24.09 165 VAL A C 1
ATOM 1020 O O . VAL A 1 145 ? 24.346 79.115 51.192 1.00 24.30 165 VAL A O 1
ATOM 1024 N N . VAL A 1 146 ? 24.330 76.906 50.825 1.00 23.75 166 VAL A N 1
ATOM 1025 C CA . VAL A 1 146 ? 23.859 76.576 52.158 1.00 22.12 166 VAL A CA 1
ATOM 1026 C C . VAL A 1 146 ? 24.968 75.721 52.813 1.00 22.03 166 VAL A C 1
ATOM 1027 O O . VAL A 1 146 ? 25.340 74.676 52.268 1.00 21.98 166 VAL A O 1
ATOM 1031 N N . LEU A 1 147 ? 25.472 76.177 53.958 1.00 22.11 167 LEU A N 1
ATOM 1032 C CA . LEU A 1 147 ? 26.472 75.430 54.742 1.00 22.47 167 LEU A CA 1
ATOM 1033 C C . LEU A 1 147 ? 25.864 74.147 55.297 1.00 22.65 167 LEU A C 1
ATOM 1034 O O . LEU A 1 147 ? 24.676 74.105 55.606 1.00 21.99 167 LEU A O 1
ATOM 1039 N N . TYR A 1 148 ? 26.675 73.102 55.449 1.00 22.05 168 TYR A N 1
ATOM 1040 C CA . TYR A 1 148 ? 26.125 71.864 55.947 1.00 22.10 168 TYR A CA 1
ATOM 1041 C C . TYR A 1 148 ? 27.111 71.218 56.897 1.00 22.72 168 TYR A C 1
ATOM 1042 O O . TYR A 1 148 ? 28.189 70.819 56.472 1.00 22.70 168 TYR A O 1
ATOM 1051 N N . SER A 1 149 ? 26.711 71.143 58.167 1.00 22.00 169 SER A N 1
ATOM 1052 C CA . SER A 1 149 ? 27.497 70.547 59.248 1.00 22.82 169 SER A CA 1
ATOM 1053 C C . SER A 1 149 ? 26.805 69.272 59.742 1.00 22.94 169 SER A C 1
ATOM 1054 O O . SER A 1 149 ? 25.618 69.302 60.153 1.00 22.01 169 SER A O 1
ATOM 1057 N N . VAL A 1 150 ? 27.517 68.145 59.681 1.00 22.14 170 VAL A N 1
ATOM 1058 C CA . VAL A 1 150 ? 26.929 66.852 60.043 1.00 21.89 170 VAL A CA 1
ATOM 1059 C C . VAL A 1 150 ? 27.985 65.954 60.726 1.00 22.55 170 VAL A C 1
ATOM 1060 O O . VAL A 1 150 ? 28.549 65.043 60.082 1.00 22.27 170 VAL A O 1
ATOM 1064 N N . PRO A 1 151 ? 28.284 66.232 62.016 1.00 22.89 171 PRO A N 1
ATOM 1065 C CA . PRO A 1 151 ? 29.378 65.529 62.693 1.00 23.13 171 PRO A CA 1
ATOM 1066 C C . PRO A 1 151 ? 29.221 64.013 62.780 1.00 24.40 171 PRO A C 1
ATOM 1067 O O . PRO A 1 151 ? 30.236 63.332 62.897 1.00 23.97 171 PRO A O 1
ATOM 1071 N N . ALA A 1 152 ? 27.994 63.477 62.718 1.00 24.39 172 ALA A N 1
ATOM 1072 C CA . ALA A 1 152 ? 27.827 62.014 62.750 1.00 25.55 172 ALA A CA 1
ATOM 1073 C C . ALA A 1 152 ? 28.545 61.340 61.579 1.00 25.79 172 ALA A C 1
ATOM 1074 O O . ALA A 1 152 ? 28.981 60.203 61.702 1.00 25.72 172 ALA A O 1
ATOM 1076 N N . ASN A 1 153 ? 28.656 62.040 60.455 1.00 25.22 173 ASN A N 1
ATOM 1077 C CA . ASN A 1 153 ? 29.345 61.514 59.306 1.00 25.87 173 ASN A CA 1
ATOM 1078 C C . ASN A 1 153 ? 30.752 62.074 59.128 1.00 25.93 173 ASN A C 1
ATOM 1079 O O . ASN A 1 153 ? 31.608 61.391 58.559 1.00 27.27 173 ASN A O 1
ATOM 1084 N N . THR A 1 154 ? 30.957 63.325 59.520 1.00 24.26 174 THR A N 1
ATOM 1085 C CA . THR A 1 154 ? 32.241 63.994 59.272 1.00 24.04 174 THR A CA 1
ATOM 1086 C C . THR A 1 154 ? 33.206 63.969 60.455 1.00 24.00 174 THR A C 1
ATOM 1087 O O . THR A 1 154 ? 34.410 64.222 60.282 1.00 23.81 174 THR A O 1
ATOM 1091 N N . GLY A 1 155 ? 32.687 63.709 61.644 1.00 23.43 175 GLY A N 1
ATOM 1092 C CA . GLY A 1 155 ? 33.494 63.871 62.856 1.00 24.56 175 GLY A CA 1
ATOM 1093 C C . GLY A 1 155 ? 33.797 65.330 63.234 1.00 25.67 175 GLY A C 1
ATOM 1094 O O . GLY A 1 155 ? 34.619 65.588 64.123 1.00 24.27 175 GLY A O 1
ATOM 1095 N N . LEU A 1 156 ? 33.151 66.305 62.582 1.00 24.84 176 LEU A N 1
ATOM 1096 C CA . LEU A 1 156 ? 33.427 67.705 62.947 1.00 25.68 176 LEU A CA 1
ATOM 1097 C C . LEU A 1 156 ? 32.212 68.626 62.840 1.00 25.29 176 LEU A C 1
ATOM 1098 O O . LEU A 1 156 ? 31.341 68.415 61.972 1.00 24.33 176 LEU A O 1
ATOM 1103 N N . ASP A 1 157 ? 32.161 69.612 63.740 1.00 24.53 177 ASP A N 1
ATOM 1104 C CA . ASP A 1 157 ? 31.174 70.698 63.684 1.00 25.10 177 ASP A CA 1
ATOM 1105 C C . ASP A 1 157 ? 31.820 71.850 62.942 1.00 25.18 177 ASP A C 1
ATOM 1106 O O . ASP A 1 157 ? 32.988 72.166 63.195 1.00 24.81 177 ASP A O 1
ATOM 1111 N N . LEU A 1 158 ? 31.102 72.447 61.999 1.00 23.80 178 LEU A N 1
ATOM 1112 C CA . LEU A 1 158 ? 31.560 73.705 61.400 1.00 23.63 178 LEU A CA 1
ATOM 1113 C C . LEU A 1 158 ? 31.590 74.719 62.550 1.00 23.08 178 LEU A C 1
ATOM 1114 O O . LEU A 1 158 ? 30.568 74.916 63.194 1.00 23.58 178 LEU A O 1
ATOM 1119 N N . PRO A 1 159 ? 32.763 75.314 62.868 1.00 23.19 179 PRO A N 1
ATOM 1120 C CA . PRO A 1 159 ? 32.804 76.105 64.113 1.00 23.65 179 PRO A CA 1
ATOM 1121 C C . PRO A 1 159 ? 31.881 77.318 64.040 1.00 23.40 179 PRO A C 1
ATOM 1122 O O . PRO A 1 159 ? 31.690 77.868 62.956 1.00 23.54 179 PRO A O 1
ATOM 1126 N N . VAL A 1 160 ? 31.336 77.715 65.179 1.00 24.30 180 VAL A N 1
ATOM 1127 C CA . VAL A 1 160 ? 30.439 78.878 65.248 1.00 25.40 180 VAL A CA 1
ATOM 1128 C C . VAL A 1 160 ? 31.111 80.124 64.686 1.00 25.65 180 VAL A C 1
ATOM 1129 O O . VAL A 1 160 ? 30.491 80.861 63.921 1.00 24.62 180 VAL A O 1
ATOM 1133 N N . ASP A 1 161 ? 32.389 80.348 65.010 1.00 26.39 181 ASP A N 1
ATOM 1134 C CA . ASP A 1 161 ? 33.028 81.583 64.523 1.00 26.90 181 ASP A CA 1
ATOM 1135 C C . ASP A 1 161 ? 33.073 81.617 63.003 1.00 26.07 181 ASP A C 1
ATOM 1136 O O . ASP A 1 161 ? 32.842 82.674 62.386 1.00 26.51 181 ASP A O 1
ATOM 1141 N N . ALA A 1 162 ? 33.293 80.454 62.387 1.00 24.74 182 ALA A N 1
ATOM 1142 C CA . ALA A 1 162 ? 33.302 80.331 60.934 1.00 23.80 182 ALA A CA 1
ATOM 1143 C C . ALA A 1 162 ? 31.896 80.572 60.378 1.00 24.42 182 ALA A C 1
ATOM 1144 O O . ALA A 1 162 ? 31.735 81.285 59.405 1.00 23.91 182 ALA A O 1
ATOM 1146 N N . VAL A 1 163 ? 30.878 79.973 60.996 1.00 23.88 183 VAL A N 1
ATOM 1147 C CA . VAL A 1 163 ? 29.487 80.198 60.556 1.00 23.86 183 VAL A CA 1
ATOM 1148 C C . VAL A 1 163 ? 29.143 81.694 60.555 1.00 24.28 183 VAL A C 1
ATOM 1149 O O . VAL A 1 163 ? 28.588 82.196 59.593 1.00 24.65 183 VAL A O 1
ATOM 1153 N N . VAL A 1 164 ? 29.479 82.386 61.633 1.00 24.80 184 VAL A N 1
ATOM 1154 C CA . VAL A 1 164 ? 29.175 83.809 61.776 1.00 25.62 184 VAL A CA 1
ATOM 1155 C C . VAL A 1 164 ? 29.883 84.622 60.671 1.00 26.12 184 VAL A C 1
ATOM 1156 O O . VAL A 1 164 ? 29.250 85.426 59.965 1.00 25.78 184 VAL A O 1
ATOM 1160 N N . THR A 1 165 ? 31.179 84.388 60.477 1.00 25.98 185 THR A N 1
ATOM 1161 C CA . THR A 1 165 ? 31.899 85.053 59.390 1.00 26.01 185 THR A CA 1
ATOM 1162 C C . THR A 1 165 ? 31.256 84.778 58.040 1.00 25.96 185 THR A C 1
ATOM 1163 O O . THR A 1 165 ? 30.998 85.707 57.256 1.00 26.58 185 THR A O 1
ATOM 1167 N N . LEU A 1 166 ? 30.955 83.512 57.769 1.00 25.35 186 LEU A N 1
ATOM 1168 C CA . LEU A 1 166 ? 30.403 83.152 56.470 1.00 24.96 186 LEU A CA 1
ATOM 1169 C C . LEU A 1 166 ? 28.993 83.711 56.224 1.00 25.44 186 LEU A C 1
ATOM 1170 O O . LEU A 1 166 ? 28.631 83.969 55.083 1.00 24.96 186 LEU A O 1
ATOM 1175 N N . SER A 1 167 ? 28.217 83.888 57.294 1.00 25.80 187 SER A N 1
ATOM 1176 C CA . SER A 1 167 ? 26.848 84.392 57.175 1.00 26.70 187 SER A CA 1
ATOM 1177 C C . SER A 1 167 ? 26.809 85.785 56.535 1.00 27.57 187 SER A C 1
ATOM 1178 O O . SER A 1 167 ? 25.784 86.192 55.989 1.00 26.97 187 SER A O 1
ATOM 1181 N N . GLN A 1 168 ? 27.939 86.485 56.583 1.00 28.64 188 GLN A N 1
ATOM 1182 C CA . GLN A 1 168 ? 28.064 87.828 56.014 1.00 30.07 188 GLN A CA 1
ATOM 1183 C C . GLN A 1 168 ? 28.180 87.810 54.503 1.00 30.20 188 GLN A C 1
ATOM 1184 O O . GLN A 1 168 ? 27.949 88.821 53.870 1.00 30.47 188 GLN A O 1
ATOM 1190 N N . HIS A 1 169 ? 28.567 86.680 53.921 1.00 30.13 189 HIS A N 1
ATOM 1191 C CA . HIS A 1 169 ? 28.727 86.602 52.468 1.00 29.99 189 HIS A CA 1
ATOM 1192 C C . HIS A 1 169 ? 27.361 86.757 51.798 1.00 30.03 189 HIS A C 1
ATOM 1193 O O . HIS A 1 169 ? 26.395 86.105 52.224 1.00 29.26 189 HIS A O 1
ATOM 1200 N N . PRO A 1 170 ? 27.266 87.610 50.749 1.00 30.06 190 PRO A N 1
ATOM 1201 C CA . PRO A 1 170 ? 25.971 87.778 50.050 1.00 29.88 190 PRO A CA 1
ATOM 1202 C C . PRO A 1 170 ? 25.425 86.497 49.424 1.00 29.55 190 PRO A C 1
ATOM 1203 O O . PRO A 1 170 ? 24.204 86.347 49.259 1.00 29.77 190 PRO A O 1
ATOM 1207 N N . ASN A 1 171 ? 26.314 85.578 49.051 1.00 27.75 191 ASN A N 1
ATOM 1208 C CA . ASN A 1 171 ? 25.886 84.353 48.399 1.00 26.48 191 ASN A CA 1
ATOM 1209 C C . ASN A 1 171 ? 25.813 83.125 49.338 1.00 25.38 191 ASN A C 1
ATOM 1210 O O . ASN A 1 171 ? 25.677 82.009 48.864 1.00 25.77 191 ASN A O 1
ATOM 1215 N N . ILE A 1 172 ? 25.914 83.340 50.650 1.00 24.96 192 ILE A N 1
ATOM 1216 C CA . ILE A 1 172 ? 25.741 82.248 51.638 1.00 23.57 192 ILE A CA 1
ATOM 1217 C C . ILE A 1 172 ? 24.490 82.556 52.438 1.00 23.27 192 ILE A C 1
ATOM 1218 O O . ILE A 1 172 ? 24.473 83.473 53.251 1.00 22.94 192 ILE A O 1
ATOM 1223 N N . VAL A 1 173 ? 23.442 81.783 52.181 1.00 23.60 193 VAL A N 1
ATOM 1224 C CA . VAL A 1 173 ? 22.096 82.150 52.604 1.00 23.88 193 VAL A CA 1
ATOM 1225 C C . VAL A 1 173 ? 21.580 81.380 53.825 1.00 24.16 193 VAL A C 1
ATOM 1226 O O . VAL A 1 173 ? 20.506 81.690 54.364 1.00 23.10 193 VAL A O 1
ATOM 1230 N N . GLY A 1 174 ? 22.324 80.371 54.272 1.00 23.61 194 GLY A N 1
ATOM 1231 C CA . GLY A 1 174 ? 21.885 79.664 55.460 1.00 23.81 194 GLY A CA 1
ATOM 1232 C C . GLY A 1 174 ? 22.715 78.428 55.719 1.00 24.33 194 GLY A C 1
ATOM 1233 O O . GLY A 1 174 ? 23.808 78.252 55.146 1.00 23.99 194 GLY A O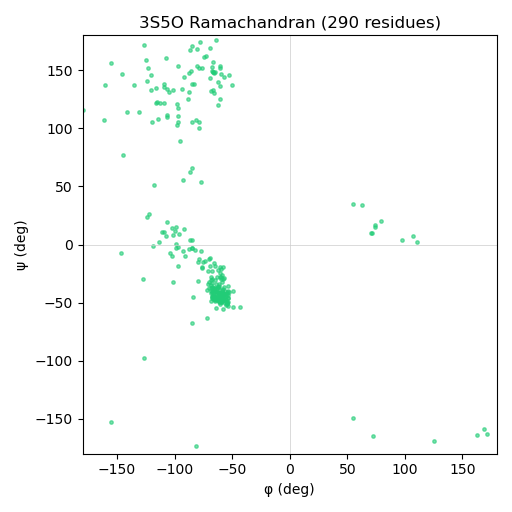 1
ATOM 1234 N N . MET A 1 175 ? 22.176 77.559 56.562 1.00 23.89 195 MET A N 1
ATOM 1235 C CA . MET A 1 175 ? 22.917 76.397 57.002 1.00 24.70 195 MET A CA 1
ATOM 1236 C C . MET A 1 175 ? 21.899 75.344 57.397 1.00 24.81 195 MET A C 1
ATOM 1237 O O . MET A 1 175 ? 20.912 75.619 58.080 1.00 25.23 195 MET A O 1
ATOM 1256 N N . ASP A 1 177 ? 22.267 72.301 60.105 1.00 21.47 197 ASP A N 1
ATOM 1257 C CA . ASP A 1 177 ? 23.011 71.698 61.204 1.00 22.33 197 ASP A CA 1
ATOM 1258 C C . ASP A 1 177 ? 22.353 70.404 61.672 1.00 22.73 197 ASP A C 1
ATOM 1259 O O . ASP A 1 177 ? 21.225 70.414 62.166 1.00 22.28 197 ASP A O 1
ATOM 1264 N N . SER A 1 178 ? 23.064 69.293 61.512 1.00 22.91 198 SER A N 1
ATOM 1265 C CA . SER A 1 178 ? 22.550 67.989 61.917 1.00 23.38 198 SER A CA 1
ATOM 1266 C C . SER A 1 178 ? 23.006 67.516 63.291 1.00 23.79 198 SER A C 1
ATOM 1267 O O . SER A 1 178 ? 22.586 66.436 63.734 1.00 23.10 198 SER A O 1
ATOM 1270 N N . GLY A 1 179 ? 23.848 68.297 63.965 1.00 23.31 199 GLY A N 1
ATOM 1271 C CA . GLY A 1 179 ? 24.424 67.876 65.258 1.00 24.05 199 GLY A CA 1
ATOM 1272 C C . GLY A 1 179 ? 23.478 67.788 66.455 1.00 24.69 199 GLY A C 1
ATOM 1273 O O . GLY A 1 179 ? 23.815 67.159 67.455 1.00 23.59 199 GLY A O 1
ATOM 1274 N N . GLY A 1 180 ? 22.308 68.431 66.376 1.00 23.65 200 GLY A N 1
ATOM 1275 C CA . GLY A 1 180 ? 21.304 68.320 67.456 1.00 23.38 200 GLY A CA 1
ATOM 1276 C C . GLY A 1 180 ? 21.583 69.082 68.755 1.00 23.73 200 GLY A C 1
ATOM 1277 O O . GLY A 1 180 ? 20.954 68.821 69.778 1.00 22.35 200 GLY A O 1
ATOM 1278 N N . ASP A 1 181 ? 22.524 70.020 68.719 1.00 23.48 201 ASP A N 1
ATOM 1279 C CA . ASP A 1 181 ? 22.884 70.796 69.911 1.00 23.33 201 ASP A CA 1
ATOM 1280 C C . ASP A 1 181 ? 22.137 72.132 69.837 1.00 23.95 201 ASP A C 1
ATOM 1281 O O . ASP A 1 181 ? 22.523 73.018 69.087 1.00 21.84 201 ASP A O 1
ATOM 1286 N N . VAL A 1 182 ? 21.058 72.268 70.602 1.00 24.39 202 VAL A N 1
ATOM 1287 C CA . VAL A 1 182 ? 20.208 73.448 70.427 1.00 26.32 202 VAL A CA 1
ATOM 1288 C C . VAL A 1 182 ? 20.798 74.666 71.122 1.00 25.28 202 VAL A C 1
ATOM 1289 O O . VAL A 1 182 ? 20.403 75.773 70.838 1.00 27.30 202 VAL A O 1
ATOM 1293 N N . THR A 1 183 ? 21.761 74.480 72.017 1.00 25.21 203 THR A N 1
ATOM 1294 C CA . THR A 1 183 ? 22.480 75.626 72.550 1.00 25.11 203 THR A CA 1
ATOM 1295 C C . THR A 1 183 ? 23.352 76.245 71.431 1.00 25.05 203 THR A C 1
ATOM 1296 O O . THR A 1 183 ? 23.317 77.474 71.180 1.00 25.19 203 THR A O 1
ATOM 1300 N N . ARG A 1 184 ? 24.103 75.391 70.736 1.00 23.47 204 ARG A N 1
ATOM 1301 C CA . ARG A 1 184 ? 24.855 75.803 69.546 1.00 23.41 204 ARG A CA 1
ATOM 1302 C C . ARG A 1 184 ? 23.947 76.439 68.475 1.00 23.42 204 ARG A C 1
ATOM 1303 O O . ARG A 1 184 ? 24.260 77.485 67.922 1.00 23.43 204 ARG A O 1
ATOM 1311 N N . ILE A 1 185 ? 22.818 75.810 68.170 1.00 23.57 205 ILE A N 1
ATOM 1312 C CA . ILE A 1 185 ? 21.942 76.350 67.115 1.00 23.76 205 ILE A CA 1
ATOM 1313 C C . ILE A 1 185 ? 21.363 77.719 67.543 1.00 24.01 205 ILE A C 1
ATOM 1314 O O . ILE A 1 185 ? 21.352 78.675 66.756 1.00 24.78 205 ILE A O 1
ATOM 1319 N N . GLY A 1 186 ? 20.911 77.810 68.789 1.00 23.50 206 GLY A N 1
ATOM 1320 C CA . GLY A 1 186 ? 20.416 79.081 69.339 1.00 24.04 206 GLY A CA 1
ATOM 1321 C C . GLY A 1 186 ? 21.468 80.167 69.187 1.00 24.17 206 GLY A C 1
ATOM 1322 O O . GLY A 1 186 ? 21.170 81.294 68.802 1.00 23.67 206 GLY A O 1
ATOM 1323 N N . LEU A 1 187 ? 22.717 79.814 69.475 1.00 23.49 207 LEU A N 1
ATOM 1324 C CA . LEU A 1 187 ? 23.810 80.792 69.417 1.00 24.29 207 LEU A CA 1
ATOM 1325 C C . LEU A 1 187 ? 24.087 81.231 67.988 1.00 23.50 207 LEU A C 1
ATOM 1326 O O . LEU A 1 187 ? 24.345 82.422 67.715 1.00 24.03 207 LEU A O 1
ATOM 1331 N N . ILE A 1 188 ? 24.033 80.277 67.056 1.00 22.61 208 ILE A N 1
ATOM 1332 C CA . ILE A 1 188 ? 24.221 80.599 65.647 1.00 22.41 208 ILE A CA 1
ATOM 1333 C C . ILE A 1 188 ? 23.121 81.581 65.165 1.00 23.36 208 ILE A C 1
ATOM 1334 O O . ILE A 1 188 ? 23.406 82.594 64.518 1.00 22.41 208 ILE A O 1
ATOM 1339 N N . VAL A 1 189 ? 21.869 81.276 65.494 1.00 23.87 209 VAL A N 1
ATOM 1340 C CA . VAL A 1 189 ? 20.747 82.169 65.124 1.00 24.61 209 VAL A CA 1
ATOM 1341 C C . VAL A 1 189 ? 20.995 83.565 65.681 1.00 25.64 209 VAL A C 1
ATOM 1342 O O . VAL A 1 189 ? 20.940 84.574 64.952 1.00 26.41 209 VAL A O 1
ATOM 1346 N N . HIS A 1 190 ? 21.302 83.616 66.972 1.00 26.30 210 HIS A N 1
ATOM 1347 C CA . HIS A 1 190 ? 21.529 84.881 67.650 1.00 27.26 210 HIS A CA 1
ATOM 1348 C C . HIS A 1 190 ? 22.686 85.664 67.027 1.00 28.08 210 HIS A C 1
ATOM 1349 O O . HIS A 1 190 ? 22.548 86.866 66.773 1.00 27.79 210 HIS A O 1
ATOM 1356 N N . LYS A 1 191 ? 23.814 84.996 66.767 1.00 27.67 211 LYS A N 1
ATOM 1357 C CA . LYS A 1 191 ? 24.986 85.733 66.277 1.00 27.83 211 LYS A CA 1
ATOM 1358 C C . LYS A 1 191 ? 24.909 86.137 64.813 1.00 27.87 211 LYS A C 1
ATOM 1359 O O . LYS A 1 191 ? 25.616 87.042 64.408 1.00 27.74 211 LYS A O 1
ATOM 1365 N N . THR A 1 192 ? 24.046 85.485 64.028 1.00 26.83 212 THR A N 1
ATOM 1366 C CA . THR A 1 192 ? 23.872 85.845 62.629 1.00 27.38 212 THR A CA 1
ATOM 1367 C C . THR A 1 192 ? 22.597 86.674 62.411 1.00 28.16 212 THR A C 1
ATOM 1368 O O . THR A 1 192 ? 22.143 86.833 61.286 1.00 28.48 212 THR A O 1
ATOM 1372 N N . ARG A 1 193 ? 22.020 87.191 63.488 1.00 29.53 213 ARG A N 1
ATOM 1373 C CA . ARG A 1 193 ? 20.712 87.857 63.406 1.00 31.05 213 ARG A CA 1
ATOM 1374 C C . ARG A 1 193 ? 20.711 89.074 62.457 1.00 32.01 213 ARG A C 1
ATOM 1375 O O . ARG A 1 193 ? 19.688 89.394 61.855 1.00 32.59 213 ARG A O 1
ATOM 1383 N N . LYS A 1 194 ? 21.856 89.722 62.299 1.00 32.93 214 LYS A N 1
ATOM 1384 C CA . LYS A 1 194 ? 21.940 90.889 61.408 1.00 33.97 214 LYS A CA 1
ATOM 1385 C C . LYS A 1 194 ? 22.117 90.507 59.952 1.00 33.49 214 LYS A C 1
ATOM 1386 O O . LYS A 1 194 ? 22.136 91.375 59.091 1.00 34.24 214 LYS A O 1
ATOM 1392 N N . GLN A 1 195 ? 22.273 89.219 59.661 1.00 31.78 215 GLN A N 1
ATOM 1393 C CA . GLN A 1 195 ? 22.541 88.788 58.296 1.00 29.94 215 GLN A CA 1
ATOM 1394 C C . GLN A 1 195 ? 21.335 88.109 57.695 1.00 29.89 215 GLN A C 1
ATOM 1395 O O . GLN A 1 195 ? 20.440 87.672 58.426 1.00 30.00 215 GLN A O 1
ATOM 1401 N N . ASP A 1 196 ? 21.296 88.030 56.366 1.00 29.18 216 ASP A N 1
ATOM 1402 C CA . ASP A 1 196 ? 20.356 87.138 55.686 1.00 29.03 216 ASP A CA 1
ATOM 1403 C C . ASP A 1 196 ? 20.947 85.724 55.765 1.00 27.51 216 ASP A C 1
ATOM 1404 O O . ASP A 1 196 ? 21.858 85.381 54.990 1.00 25.95 216 ASP A O 1
ATOM 1409 N N . PHE A 1 197 ? 20.434 84.933 56.712 1.00 26.05 217 PHE A N 1
ATOM 1410 C CA . PHE A 1 197 ? 21.028 83.626 57.068 1.00 25.70 217 PHE A CA 1
ATOM 1411 C C . PHE A 1 197 ? 20.007 82.780 57.810 1.00 24.83 217 PHE A C 1
ATOM 1412 O O . PHE A 1 197 ? 19.690 83.050 58.965 1.00 26.40 217 PHE A O 1
ATOM 1420 N N . GLN A 1 198 ? 19.492 81.762 57.129 1.00 24.35 218 GLN A N 1
ATOM 1421 C CA . GLN A 1 198 ? 18.420 80.937 57.646 1.00 24.06 218 GLN A CA 1
ATOM 1422 C C . GLN A 1 198 ? 18.958 79.598 58.099 1.00 23.55 218 GLN A C 1
ATOM 1423 O O . GLN A 1 198 ? 19.683 78.944 57.342 1.00 23.16 218 GLN A O 1
ATOM 1429 N N . VAL A 1 199 ? 18.594 79.182 59.313 1.00 23.04 219 VAL A N 1
ATOM 1430 C CA . VAL A 1 199 ? 19.103 77.910 59.845 1.00 22.72 219 VAL A CA 1
ATOM 1431 C C . VAL A 1 199 ? 18.039 76.827 59.712 1.00 22.61 219 VAL A C 1
ATOM 1432 O O . VAL A 1 199 ? 16.869 77.060 60.044 1.00 22.55 219 VAL A O 1
ATOM 1436 N N . LEU A 1 200 ? 18.443 75.664 59.205 1.00 21.98 220 LEU A N 1
ATOM 1437 C CA . LEU A 1 200 ? 17.573 74.493 59.113 1.00 22.22 220 LEU A CA 1
ATOM 1438 C C . LEU A 1 200 ? 18.143 73.393 60.007 1.00 22.63 220 LEU A C 1
ATOM 1439 O O . LEU A 1 200 ? 19.369 73.134 59.984 1.00 22.00 220 LEU A O 1
ATOM 1444 N N . ALA A 1 201 ? 17.265 72.759 60.783 1.00 21.47 221 ALA A N 1
ATOM 1445 C CA . ALA A 1 201 ? 17.638 71.569 61.543 1.00 21.70 221 ALA A CA 1
ATOM 1446 C C . ALA A 1 201 ? 17.930 70.436 60.572 1.00 21.40 221 ALA A C 1
ATOM 1447 O O . ALA A 1 201 ? 17.350 70.381 59.489 1.00 20.78 221 ALA A O 1
ATOM 1449 N N . GLY A 1 202 ? 18.836 69.532 60.949 1.00 21.27 222 GLY A N 1
ATOM 1450 C CA . GLY A 1 202 ? 19.209 68.435 60.067 1.00 21.46 222 GLY A CA 1
ATOM 1451 C C . GLY A 1 202 ? 18.574 67.105 60.409 1.00 22.59 222 GLY A C 1
ATOM 1452 O O . GLY A 1 202 ? 18.936 66.067 59.820 1.00 22.61 222 GLY A O 1
ATOM 1453 N N . SER A 1 203 ? 17.627 67.119 61.349 1.00 22.85 223 SER A N 1
ATOM 1454 C CA A SER A 1 203 ? 16.868 65.914 61.693 0.50 23.11 223 SER A CA 1
ATOM 1455 C CA B SER A 1 203 ? 16.898 65.913 61.746 0.50 24.14 223 SER A CA 1
ATOM 1456 C C . SER A 1 203 ? 15.562 66.296 62.371 1.00 24.00 223 SER A C 1
ATOM 1457 O O . SER A 1 203 ? 15.426 67.387 62.925 1.00 24.72 223 SER A O 1
ATOM 1462 N N . ALA A 1 204 ? 14.599 65.379 62.335 1.00 24.42 224 ALA A N 1
ATOM 1463 C CA . ALA A 1 204 ? 13.274 65.617 62.906 1.00 24.29 224 ALA A CA 1
ATOM 1464 C C . ALA A 1 204 ? 13.262 65.457 64.425 1.00 24.70 224 ALA A C 1
ATOM 1465 O O . ALA A 1 204 ? 12.309 65.867 65.093 1.00 24.79 224 ALA A O 1
ATOM 1467 N N . GLY A 1 205 ? 14.332 64.892 64.977 1.00 24.91 225 GLY A N 1
ATOM 1468 C CA . GLY A 1 205 ? 14.383 64.640 66.419 1.00 24.82 225 GLY A CA 1
ATOM 1469 C C . GLY A 1 205 ? 14.465 65.911 67.269 1.00 24.68 225 GLY A C 1
ATOM 1470 O O . GLY A 1 205 ? 13.985 65.926 68.406 1.00 23.75 225 GLY A O 1
ATOM 1471 N N . PHE A 1 206 ? 15.078 66.975 66.737 1.00 24.11 226 PHE A N 1
ATOM 1472 C CA . PHE A 1 206 ? 15.203 68.241 67.502 1.00 24.65 226 PHE A CA 1
ATOM 1473 C C . PHE A 1 206 ? 14.559 69.411 66.738 1.00 23.70 226 PHE A C 1
ATOM 1474 O O . PHE A 1 206 ? 14.935 70.563 66.909 1.00 24.02 226 PHE A O 1
ATOM 1482 N N . LEU A 1 207 ? 13.582 69.102 65.892 1.00 23.09 227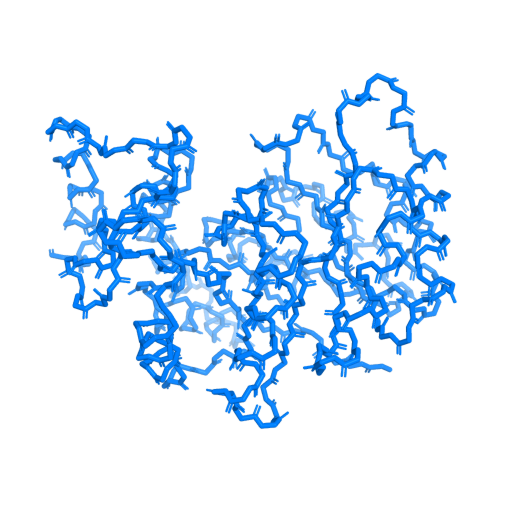 LEU A N 1
ATOM 1483 C CA . LEU A 1 207 ? 12.977 70.125 65.047 1.00 22.27 227 LEU A CA 1
ATOM 1484 C C . LEU A 1 207 ? 12.178 71.155 65.847 1.00 21.32 227 LEU A C 1
ATOM 1485 O O . LEU A 1 207 ? 12.270 72.355 65.586 1.00 20.89 227 LEU A O 1
ATOM 1490 N N . MET A 1 208 ? 11.376 70.706 66.801 1.00 21.55 228 MET A N 1
ATOM 1491 C CA . MET A 1 208 ? 10.567 71.670 67.572 1.00 21.77 228 MET A CA 1
ATOM 1492 C C . MET A 1 208 ? 11.465 72.637 68.355 1.00 21.92 228 MET A C 1
ATOM 1493 O O . MET A 1 208 ? 11.258 73.869 68.356 1.00 21.69 228 MET A O 1
ATOM 1498 N N . ALA A 1 209 ? 12.469 72.072 69.025 1.00 21.49 229 ALA A N 1
ATOM 1499 C CA . ALA A 1 209 ? 13.398 72.905 69.781 1.00 21.97 229 ALA A CA 1
ATOM 1500 C C . ALA A 1 209 ? 14.128 73.880 68.870 1.00 21.99 229 ALA A C 1
ATOM 1501 O O . ALA A 1 209 ? 14.405 75.011 69.278 1.00 22.59 229 ALA A O 1
ATOM 1503 N N . SER A 1 210 ? 14.443 73.445 67.651 1.00 22.33 230 SER A N 1
ATOM 1504 C CA . SER A 1 210 ? 15.124 74.304 66.667 1.00 23.01 230 SER A CA 1
ATOM 1505 C C . SER A 1 210 ? 14.272 75.496 66.269 1.00 23.10 230 SER A C 1
ATOM 1506 O O . SER A 1 210 ? 14.756 76.643 66.254 1.00 23.25 230 SER A O 1
ATOM 1509 N N . TYR A 1 211 ? 13.004 75.231 65.971 1.00 23.01 231 TYR A N 1
ATOM 1510 C CA . TYR A 1 211 ? 12.068 76.311 65.715 1.00 23.16 231 TYR A CA 1
ATOM 1511 C C . TYR A 1 211 ? 11.997 77.247 66.910 1.00 22.81 231 TYR A C 1
ATOM 1512 O O . TYR A 1 211 ? 12.047 78.450 66.720 1.00 22.83 231 TYR A O 1
ATOM 1521 N N . ALA A 1 212 ? 11.897 76.702 68.129 1.00 23.06 232 ALA A N 1
ATOM 1522 C CA . ALA A 1 212 ? 11.810 77.543 69.332 1.00 23.70 232 ALA A CA 1
ATOM 1523 C C . ALA A 1 212 ? 13.011 78.487 69.438 1.00 24.07 232 ALA A C 1
ATOM 1524 O O . ALA A 1 212 ? 12.866 79.645 69.840 1.00 23.06 232 ALA A O 1
ATOM 1526 N N . LEU A 1 213 ? 14.183 77.991 69.031 1.00 23.50 233 LEU A N 1
ATOM 1527 C CA . LEU A 1 213 ? 15.416 78.777 69.069 1.00 23.33 233 LEU A CA 1
ATOM 1528 C C . LEU A 1 213 ? 15.669 79.688 67.845 1.00 22.97 233 LEU A C 1
ATOM 1529 O O . LEU A 1 213 ? 16.633 80.456 67.823 1.00 22.92 233 LEU A O 1
ATOM 1534 N N . GLY A 1 214 ? 14.794 79.631 66.849 1.00 22.41 234 GLY A N 1
ATOM 1535 C CA . GLY A 1 214 ? 14.911 80.549 65.728 1.00 22.58 234 GLY A CA 1
ATOM 1536 C C . GLY A 1 214 ? 15.321 79.938 64.403 1.00 22.07 234 GLY A C 1
ATOM 1537 O O . GLY A 1 214 ? 15.489 80.667 63.421 1.00 22.58 234 GLY A O 1
ATOM 1538 N N . ALA A 1 215 ? 15.491 78.615 64.352 1.00 21.74 235 ALA A N 1
ATOM 1539 C CA . ALA A 1 215 ? 15.631 77.936 63.049 1.00 21.69 235 ALA A CA 1
ATOM 1540 C C . ALA A 1 215 ? 14.293 78.045 62.297 1.00 22.17 235 ALA A C 1
ATOM 1541 O O . ALA A 1 215 ? 13.236 78.236 62.920 1.00 21.75 235 ALA A O 1
ATOM 1543 N N . VAL A 1 216 ? 14.341 77.936 60.980 1.00 22.03 236 VAL A N 1
ATOM 1544 C CA . VAL A 1 216 ? 13.154 78.210 60.154 1.00 23.30 236 VAL A CA 1
ATOM 1545 C C . VAL A 1 216 ? 12.825 77.014 59.271 1.00 22.95 236 VAL A C 1
ATOM 1546 O O . VAL A 1 216 ? 12.166 77.139 58.243 1.00 24.14 236 VAL A O 1
ATOM 1550 N N . GLY A 1 217 ? 13.268 75.843 59.685 1.00 22.44 237 GLY A N 1
ATOM 1551 C CA . GLY A 1 217 ? 12.889 74.647 58.955 1.00 22.68 237 GLY A CA 1
ATOM 1552 C C . GLY A 1 217 ? 13.782 73.477 59.270 1.00 22.26 237 GLY A C 1
ATOM 1553 O O . GLY A 1 217 ? 14.523 73.495 60.270 1.00 21.82 237 GLY A O 1
ATOM 1554 N N . GLY A 1 218 ? 13.710 72.470 58.410 1.00 22.00 238 GLY A N 1
ATOM 1555 C CA . GLY A 1 218 ? 14.375 71.194 58.671 1.00 22.81 238 GLY A CA 1
ATOM 1556 C C . GLY A 1 218 ? 14.553 70.389 57.409 1.00 22.88 238 GLY A C 1
ATOM 1557 O O . GLY A 1 218 ? 13.647 70.329 56.531 1.00 22.66 238 GLY A O 1
ATOM 1558 N N . VAL A 1 219 ? 15.735 69.801 57.284 1.00 21.62 239 VAL A N 1
ATOM 1559 C CA . VAL A 1 219 ? 15.976 68.808 56.264 1.00 21.31 239 VAL A CA 1
ATOM 1560 C C . VAL A 1 219 ? 16.030 67.499 57.033 1.00 22.08 239 VAL A C 1
ATOM 1561 O O . VAL A 1 219 ? 16.954 67.262 57.858 1.00 21.56 239 VAL A O 1
ATOM 1565 N N . CYS A 1 220 ? 15.029 66.656 56.812 1.00 21.83 240 CYS A N 1
ATOM 1566 C CA . CYS A 1 220 ? 14.801 65.528 57.721 1.00 22.10 240 CYS A CA 1
ATOM 1567 C C . CYS A 1 220 ? 14.626 64.234 56.963 1.00 22.03 240 CYS A C 1
ATOM 1568 O O . CYS A 1 220 ? 13.627 64.073 56.243 1.00 21.37 240 CYS A O 1
ATOM 1571 N N . ALA A 1 221 ? 15.570 63.308 57.141 1.00 21.59 241 ALA A N 1
ATOM 1572 C CA . ALA A 1 221 ? 15.453 61.948 56.572 1.00 21.77 241 ALA A CA 1
ATOM 1573 C C . ALA A 1 221 ? 14.094 61.339 56.880 1.00 21.91 241 ALA A C 1
ATOM 1574 O O . ALA A 1 221 ? 13.510 60.642 56.046 1.00 22.66 241 ALA A O 1
ATOM 1576 N N . LEU A 1 222 ? 13.611 61.564 58.094 1.00 22.07 242 LEU A N 1
ATOM 1577 C CA . LEU A 1 222 ? 12.316 61.024 58.515 1.00 22.85 242 LEU A CA 1
ATOM 1578 C C . LEU A 1 222 ? 11.149 61.465 57.589 1.00 23.33 242 LEU A C 1
ATOM 1579 O O . LEU A 1 222 ? 10.153 60.741 57.476 1.00 23.51 242 LEU A O 1
ATOM 1584 N N . ALA A 1 223 ? 11.272 62.640 56.962 1.00 23.03 243 ALA A N 1
ATOM 1585 C CA . ALA A 1 223 ? 10.217 63.136 56.054 1.00 23.88 243 ALA A CA 1
ATOM 1586 C C . ALA A 1 223 ? 10.038 62.279 54.786 1.00 24.61 243 ALA A C 1
ATOM 1587 O O . ALA A 1 223 ? 9.012 62.399 54.097 1.00 24.08 243 ALA A O 1
ATOM 1589 N N . ASN A 1 224 ? 11.017 61.415 54.476 1.00 24.89 244 ASN A N 1
ATOM 1590 C CA . ASN A 1 224 ? 10.833 60.411 53.410 1.00 25.38 244 ASN A CA 1
ATOM 1591 C C . ASN A 1 224 ? 9.705 59.406 53.690 1.00 25.67 244 ASN A C 1
ATOM 1592 O O . ASN A 1 224 ? 9.206 58.779 52.750 1.00 26.73 244 ASN A O 1
ATOM 1597 N N . VAL A 1 225 ? 9.324 59.237 54.961 1.00 25.02 245 VAL A N 1
ATOM 1598 C CA . VAL A 1 225 ? 8.284 58.282 55.336 1.00 25.66 245 VAL A CA 1
ATOM 1599 C C . VAL A 1 225 ? 7.187 58.894 56.184 1.00 25.64 245 VAL A C 1
ATOM 1600 O O . VAL A 1 225 ? 6.060 58.437 56.109 1.00 27.13 245 VAL A O 1
ATOM 1604 N N . LEU A 1 226 ? 7.487 59.915 56.983 1.00 24.03 246 LEU A N 1
ATOM 1605 C CA . LEU A 1 226 ? 6.423 60.582 57.745 1.00 23.45 246 LEU A CA 1
ATOM 1606 C C . LEU A 1 226 ? 6.323 62.040 57.329 1.00 22.36 246 LEU A C 1
ATOM 1607 O O . LEU A 1 226 ? 6.334 62.935 58.160 1.00 22.98 246 LEU A O 1
ATOM 1612 N N . GLY A 1 227 ? 6.226 62.273 56.025 1.00 22.08 247 GLY A N 1
ATOM 1613 C CA . GLY A 1 227 ? 6.216 63.636 55.494 1.00 22.68 247 GLY A CA 1
ATOM 1614 C C . GLY A 1 227 ? 5.093 64.511 56.032 1.00 23.68 247 GLY A C 1
ATOM 1615 O O . GLY A 1 227 ? 5.312 65.685 56.344 1.00 22.75 247 GLY A O 1
ATOM 1616 N N . ALA A 1 228 ? 3.876 63.959 56.136 1.00 23.69 248 ALA A N 1
ATOM 1617 C CA . ALA A 1 228 ? 2.738 64.780 56.635 1.00 24.07 248 ALA A CA 1
ATOM 1618 C C . ALA A 1 228 ? 2.940 65.179 58.107 1.00 23.57 248 ALA A C 1
ATOM 1619 O O . ALA A 1 228 ? 2.572 66.265 58.531 1.00 22.94 248 ALA A O 1
ATOM 1621 N N . GLN A 1 229 ? 3.490 64.263 58.889 1.00 23.65 249 GLN A N 1
ATOM 1622 C CA . GLN A 1 229 ? 3.728 64.485 60.303 1.00 24.02 249 GLN A CA 1
ATOM 1623 C C . GLN A 1 229 ? 4.811 65.542 60.555 1.00 23.78 249 GLN A C 1
ATOM 1624 O O . GLN A 1 229 ? 4.676 66.388 61.452 1.00 23.42 249 GLN A O 1
ATOM 1630 N N . VAL A 1 230 ? 5.882 65.485 59.763 1.00 23.37 250 VAL A N 1
ATOM 1631 C CA . VAL A 1 230 ? 6.959 66.463 59.893 1.00 23.45 250 VAL A CA 1
ATOM 1632 C C . VAL A 1 230 ? 6.444 67.844 59.468 1.00 23.37 250 VAL A C 1
ATOM 1633 O O . VAL A 1 230 ? 6.704 68.865 60.125 1.00 23.70 250 VAL A O 1
ATOM 1637 N N . CYS A 1 231 ? 5.658 67.871 58.401 1.00 23.58 251 CYS A N 1
ATOM 1638 C CA . CYS A 1 231 ? 5.042 69.136 57.963 1.00 24.11 251 CYS A CA 1
ATOM 1639 C C . CYS A 1 231 ? 4.046 69.658 59.001 1.00 23.62 251 CYS A C 1
ATOM 1640 O O . CYS A 1 231 ? 3.978 70.865 59.213 1.00 24.29 251 CYS A O 1
ATOM 1643 N N . GLN A 1 232 ? 3.264 68.754 59.606 1.00 23.63 252 GLN A N 1
ATOM 1644 C CA . GLN A 1 232 ? 2.342 69.126 60.700 1.00 23.62 252 GLN A CA 1
ATOM 1645 C C . GLN A 1 232 ? 3.141 69.711 61.863 1.00 23.61 252 GLN A C 1
ATOM 1646 O O . GLN A 1 232 ? 2.751 70.711 62.460 1.00 21.62 252 GLN A O 1
ATOM 1652 N N . LEU A 1 233 ? 4.278 69.118 62.175 1.00 23.68 253 LEU A N 1
ATOM 1653 C CA . LEU A 1 233 ? 5.098 69.651 63.236 1.00 23.73 253 LEU A CA 1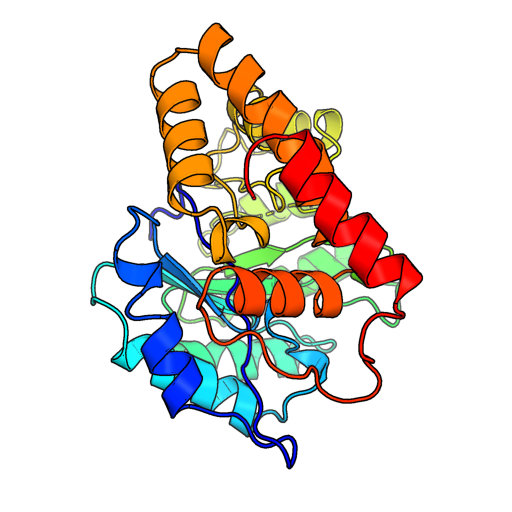
ATOM 1654 C C . LEU A 1 233 ? 5.529 71.078 62.916 1.00 22.65 253 LEU A C 1
ATOM 1655 O O . LEU A 1 233 ? 5.482 71.931 63.752 1.00 23.11 253 LEU A O 1
ATOM 1660 N N . GLU A 1 234 ? 5.974 71.306 61.695 1.00 23.12 254 GLU A N 1
ATOM 1661 C CA . GLU A 1 234 ? 6.295 72.668 61.253 1.00 23.90 254 GLU A CA 1
ATOM 1662 C C . GLU A 1 234 ? 5.102 73.625 61.487 1.00 23.70 254 GLU A C 1
ATOM 1663 O O . GLU A 1 234 ? 5.246 74.728 62.043 1.00 22.67 254 GLU A O 1
ATOM 1669 N N . ARG A 1 235 ? 3.924 73.199 61.039 1.00 23.87 255 ARG A N 1
ATOM 1670 C CA . ARG A 1 235 ? 2.732 74.042 61.185 1.00 23.89 255 ARG A CA 1
ATOM 1671 C C . ARG A 1 235 ? 2.440 74.380 62.628 1.00 23.64 255 ARG A C 1
ATOM 1672 O O . ARG A 1 235 ? 2.199 75.556 62.951 1.00 24.52 255 ARG A O 1
ATOM 1680 N N . LEU A 1 236 ? 2.492 73.377 63.508 1.00 23.57 256 LEU A N 1
ATOM 1681 C CA . LEU A 1 236 ? 2.237 73.607 64.928 1.00 24.23 256 LEU A CA 1
ATOM 1682 C C . LEU A 1 236 ? 3.237 74.587 65.543 1.00 25.64 256 LEU A C 1
ATOM 1683 O O . LEU A 1 236 ? 2.849 75.473 66.323 1.00 25.19 256 LEU A O 1
ATOM 1688 N N . CYS A 1 237 ? 4.519 74.436 65.192 1.00 25.86 257 CYS A N 1
ATOM 1689 C CA . CYS A 1 237 ? 5.533 75.390 65.668 1.00 26.37 257 CYS A CA 1
ATOM 1690 C C . CYS A 1 237 ? 5.295 76.797 65.126 1.00 27.67 257 CYS A C 1
ATOM 1691 O O . CYS A 1 237 ? 5.414 77.768 65.875 1.00 29.00 257 CYS A O 1
ATOM 1694 N N . CYS A 1 238 ? 4.956 76.918 63.843 1.00 28.57 258 CYS A N 1
ATOM 1695 C CA . CYS A 1 238 ? 4.794 78.238 63.222 1.00 29.98 258 CYS A CA 1
ATOM 1696 C C . CYS A 1 238 ? 3.515 78.982 63.638 1.00 30.54 258 CYS A C 1
ATOM 1697 O O . CYS A 1 238 ? 3.397 80.186 63.412 1.00 31.17 258 CYS A O 1
ATOM 1700 N N . THR A 1 239 ? 2.577 78.277 64.249 1.00 30.65 259 THR A N 1
ATOM 1701 C CA . THR A 1 239 ? 1.322 78.887 64.663 1.00 31.05 259 THR A CA 1
ATOM 1702 C C . THR A 1 239 ? 1.217 78.974 66.169 1.00 31.74 259 THR A C 1
ATOM 1703 O O . THR A 1 239 ? 0.151 79.259 66.705 1.00 32.89 259 THR A O 1
ATOM 1707 N N . GLY A 1 240 ? 2.311 78.711 66.872 1.00 31.21 260 GLY A N 1
ATOM 1708 C CA . GLY A 1 240 ? 2.306 78.849 68.322 1.00 30.88 260 GLY A CA 1
ATOM 1709 C C . GLY A 1 240 ? 1.564 77.751 69.065 1.00 30.87 260 GLY A C 1
ATOM 1710 O O . GLY A 1 240 ? 1.235 77.925 70.232 1.00 30.22 260 GLY A O 1
ATOM 1711 N N . GLN A 1 241 ? 1.304 76.620 68.405 1.00 29.92 261 GLN A N 1
ATOM 1712 C CA . GLN A 1 241 ? 0.669 75.471 69.074 1.00 30.61 261 GLN A CA 1
ATOM 1713 C C . GLN A 1 241 ? 1.669 74.549 69.761 1.00 29.27 261 GLN A C 1
ATOM 1714 O O . GLN A 1 241 ? 1.767 73.378 69.405 1.00 27.98 261 GLN A O 1
ATOM 1720 N N . TRP A 1 242 ? 2.387 75.074 70.743 1.00 28.91 262 TRP A N 1
ATOM 1721 C CA . TRP A 1 242 ? 3.564 74.396 71.268 1.00 29.06 262 TRP A CA 1
ATOM 1722 C C . TRP A 1 242 ? 3.207 73.157 72.072 1.00 29.20 262 TRP A C 1
ATOM 1723 O O . TRP A 1 242 ? 3.923 72.171 72.046 1.00 29.11 262 TRP A O 1
ATOM 1734 N N . GLU A 1 243 ? 2.079 73.192 72.770 1.00 29.56 263 GLU A N 1
ATOM 1735 C CA . GLU A 1 243 ? 1.634 72.014 73.500 1.00 30.68 263 GLU A CA 1
ATOM 1736 C C . GLU A 1 243 ? 1.359 70.810 72.566 1.00 29.35 263 GLU A C 1
ATOM 1737 O O . GLU A 1 243 ? 1.834 69.684 72.828 1.00 29.08 263 GLU A O 1
ATOM 1743 N N . ASP A 1 244 ? 0.641 71.039 71.463 1.00 27.74 264 ASP A N 1
ATOM 1744 C CA . ASP A 1 244 ? 0.415 69.967 70.466 1.00 26.49 264 ASP A CA 1
ATOM 1745 C C . ASP A 1 244 ? 1.732 69.618 69.752 1.00 25.31 264 ASP A C 1
ATOM 1746 O O . ASP A 1 244 ? 1.994 68.449 69.457 1.00 23.71 264 ASP A O 1
ATOM 1751 N N . ALA A 1 245 ? 2.552 70.637 69.484 1.00 24.23 265 ALA A N 1
ATOM 1752 C CA . ALA A 1 245 ? 3.865 70.397 68.873 1.00 23.86 265 ALA A CA 1
ATOM 1753 C C . ALA A 1 245 ? 4.693 69.440 69.748 1.00 23.60 265 ALA A C 1
ATOM 1754 O O . ALA A 1 245 ? 5.297 68.500 69.234 1.00 23.38 265 ALA A O 1
ATOM 1756 N N . GLN A 1 246 ? 4.700 69.673 71.061 1.00 23.44 266 GLN A N 1
ATOM 1757 C CA . GLN A 1 246 ? 5.420 68.801 72.002 1.00 25.16 266 GLN A CA 1
ATOM 1758 C C . GLN A 1 246 ? 5.023 67.327 71.885 1.00 25.80 266 GLN A C 1
ATOM 1759 O O . GLN A 1 246 ? 5.885 66.439 71.788 1.00 24.51 266 GLN A O 1
ATOM 1765 N N . LYS A 1 247 ? 3.714 67.074 71.900 1.00 26.49 267 LYS A N 1
ATOM 1766 C CA . LYS A 1 247 ? 3.206 65.719 71.824 1.00 26.70 267 LYS A CA 1
ATOM 1767 C C . LYS A 1 247 ? 3.635 65.020 70.543 1.00 25.66 267 LYS A C 1
ATOM 1768 O O . LYS A 1 247 ? 4.085 63.877 70.589 1.00 24.87 267 LYS A O 1
ATOM 1774 N N . LEU A 1 248 ? 3.508 65.713 69.415 1.00 24.29 268 LEU A N 1
ATOM 1775 C CA . LEU A 1 248 ? 3.921 65.149 68.122 1.00 23.91 268 LEU A CA 1
ATOM 1776 C C . LEU A 1 248 ? 5.457 64.970 68.084 1.00 23.69 268 LEU A C 1
ATOM 1777 O O . LEU A 1 248 ? 5.964 63.915 67.685 1.00 22.72 268 LEU A O 1
ATOM 1782 N N . GLN A 1 249 ? 6.183 66.005 68.502 1.00 22.84 269 GLN A N 1
ATOM 1783 C CA . GLN A 1 249 ? 7.648 65.887 68.562 1.00 22.94 269 GLN A CA 1
ATOM 1784 C C . GLN A 1 249 ? 8.069 64.658 69.385 1.00 22.30 269 GLN A C 1
ATOM 1785 O O . GLN A 1 249 ? 8.916 63.886 68.946 1.00 23.14 269 GLN A O 1
ATOM 1791 N N . HIS A 1 250 ? 7.461 64.464 70.551 1.00 22.07 270 HIS A N 1
ATOM 1792 C CA . HIS A 1 250 ? 7.777 63.297 71.394 1.00 22.37 270 HIS A CA 1
ATOM 1793 C C . HIS A 1 250 ? 7.643 61.976 70.631 1.00 22.69 270 HIS A C 1
ATOM 1794 O O . HIS A 1 250 ? 8.498 61.080 70.735 1.00 22.59 270 HIS A O 1
ATOM 1801 N N . ARG A 1 251 ? 6.574 61.857 69.846 1.00 22.08 271 ARG A N 1
ATOM 1802 C CA . ARG A 1 251 ? 6.322 60.617 69.110 1.00 22.09 271 ARG A CA 1
ATOM 1803 C C . ARG A 1 251 ? 7.224 60.427 67.894 1.00 21.09 271 ARG A C 1
ATOM 1804 O O . ARG A 1 251 ? 7.287 59.333 67.349 1.00 22.13 271 ARG A O 1
ATOM 1812 N N . LEU A 1 252 ? 7.909 61.479 67.444 1.00 21.34 272 LEU A N 1
ATOM 1813 C CA . LEU A 1 252 ? 8.826 61.345 66.312 1.00 21.66 272 LEU A CA 1
ATOM 1814 C C . LEU A 1 252 ? 10.271 61.003 66.732 1.00 22.14 272 LEU A C 1
ATOM 1815 O O . LEU A 1 252 ? 11.116 60.683 65.871 1.00 21.76 272 LEU A O 1
ATOM 1820 N N . ILE A 1 253 ? 10.554 61.074 68.033 1.00 21.60 273 ILE A N 1
ATOM 1821 C CA . ILE A 1 253 ? 11.967 60.937 68.492 1.00 2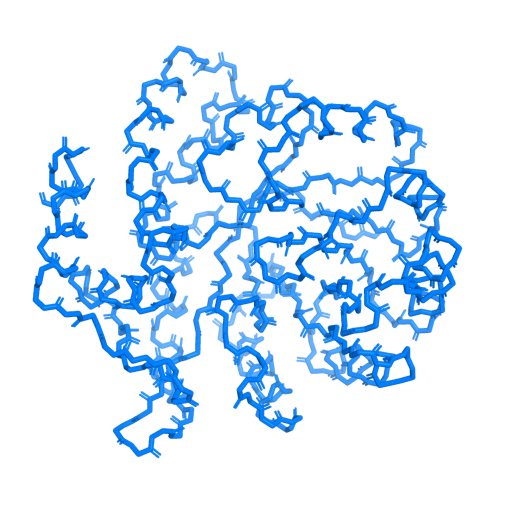1.85 273 ILE A CA 1
ATOM 1822 C C . ILE A 1 253 ? 12.563 59.555 68.198 1.00 21.64 273 ILE A C 1
ATOM 1823 O O . ILE A 1 253 ? 13.611 59.445 67.530 1.00 20.80 273 ILE A O 1
ATOM 1828 N N . GLU A 1 254 ? 11.882 58.510 68.654 1.00 22.03 274 GLU A N 1
ATOM 1829 C CA . GLU A 1 254 ? 12.367 57.154 68.413 1.00 23.10 274 GLU A CA 1
ATOM 1830 C C . GLU A 1 254 ? 12.377 56.757 66.925 1.00 23.08 274 GLU A C 1
ATOM 1831 O O . GLU A 1 254 ? 13.380 56.237 66.455 1.00 23.18 274 GLU A O 1
ATOM 1837 N N . PRO A 1 255 ? 11.269 56.999 66.169 1.00 23.30 275 PRO A N 1
ATOM 1838 C CA . PRO A 1 255 ? 11.328 56.719 64.727 1.00 22.85 275 PRO A CA 1
ATOM 1839 C C . PRO A 1 255 ? 12.447 57.511 64.041 1.00 22.86 275 PRO A C 1
ATOM 1840 O O . PRO A 1 255 ? 13.111 56.984 63.138 1.00 21.57 275 PRO A O 1
ATOM 1844 N N . ASN A 1 256 ? 12.660 58.762 64.464 1.00 22.09 276 ASN A N 1
ATOM 1845 C CA . ASN A 1 256 ? 13.758 59.544 63.915 1.00 22.81 276 ASN A CA 1
ATOM 1846 C C . ASN A 1 256 ? 15.135 58.930 64.204 1.00 22.07 276 ASN A C 1
ATOM 1847 O O . ASN A 1 256 ? 15.992 58.861 63.300 1.00 22.91 276 ASN A O 1
ATOM 1852 N N . ALA A 1 257 ? 15.352 58.532 65.454 1.00 22.81 277 ALA A N 1
ATOM 1853 C CA . ALA A 1 257 ? 16.617 57.858 65.844 1.00 23.46 277 ALA A CA 1
ATOM 1854 C C . ALA A 1 257 ? 16.808 56.581 65.026 1.00 23.53 277 ALA A C 1
ATOM 1855 O O . ALA A 1 257 ? 17.912 56.287 64.549 1.00 23.99 277 ALA A O 1
ATOM 1857 N N . ALA A 1 258 ? 15.717 55.850 64.812 1.00 23.45 278 ALA A N 1
ATOM 1858 C CA . ALA A 1 258 ? 15.788 54.599 64.053 1.00 24.11 278 ALA A CA 1
ATOM 1859 C C . ALA A 1 258 ? 16.366 54.756 62.638 1.00 24.62 278 ALA A C 1
ATOM 1860 O O . ALA A 1 258 ? 17.184 53.935 62.215 1.00 24.37 278 ALA A O 1
ATOM 1862 N N . VAL A 1 259 ? 15.951 55.805 61.920 1.00 23.94 279 VAL A N 1
ATOM 1863 C CA . VAL A 1 259 ? 16.394 56.014 60.543 1.00 24.62 279 VAL A CA 1
ATOM 1864 C C . VAL A 1 259 ? 17.576 56.966 60.420 1.00 24.81 279 VAL A C 1
ATOM 1865 O O . VAL A 1 259 ? 17.939 57.370 59.312 1.00 25.02 279 VAL A O 1
ATOM 1869 N N . THR A 1 260 ? 18.171 57.333 61.553 1.00 25.03 280 THR A N 1
ATOM 1870 C CA . THR A 1 260 ? 19.349 58.182 61.519 1.00 25.43 280 THR A CA 1
ATOM 1871 C C . THR A 1 260 ? 20.444 57.476 62.330 1.00 26.40 280 THR A C 1
ATOM 1872 O O . THR A 1 260 ? 21.098 56.536 61.821 1.00 26.04 280 THR A O 1
ATOM 1876 N N . ARG A 1 261 ? 20.602 57.860 63.591 1.00 27.49 281 ARG A N 1
ATOM 1877 C CA . ARG A 1 261 ? 21.705 57.341 64.401 1.00 29.19 281 ARG A CA 1
ATOM 1878 C C . ARG A 1 261 ? 21.685 55.821 64.615 1.00 29.32 281 ARG A C 1
ATOM 1879 O O . ARG A 1 261 ? 22.743 55.212 64.611 1.00 29.36 281 ARG A O 1
ATOM 1887 N N . ARG A 1 262 ? 20.519 55.197 64.788 1.00 28.66 282 ARG A N 1
ATOM 1888 C CA . ARG A 1 262 ? 20.508 53.751 65.010 1.00 29.45 282 ARG A CA 1
ATOM 1889 C C . ARG A 1 262 ? 20.853 52.928 63.751 1.00 29.36 282 ARG A C 1
ATOM 1890 O O . ARG A 1 262 ? 21.844 52.179 63.744 1.00 29.77 282 ARG A O 1
ATOM 1898 N N . PHE A 1 263 ? 20.010 53.040 62.717 1.00 28.17 283 PHE A N 1
ATOM 1899 C CA . PHE A 1 263 ? 20.106 52.164 61.545 1.00 27.24 283 PHE A CA 1
ATOM 1900 C C . PHE A 1 263 ? 20.387 52.850 60.216 1.00 26.80 283 PHE A C 1
ATOM 1901 O O . PHE A 1 263 ? 20.507 52.175 59.189 1.00 26.43 283 PHE A O 1
ATOM 1909 N N . GLY A 1 264 ? 20.493 54.175 60.245 1.00 25.38 284 GLY A N 1
ATOM 1910 C CA . GLY A 1 264 ? 20.909 54.948 59.093 1.00 26.12 284 GLY A CA 1
ATOM 1911 C C . GLY A 1 264 ? 20.069 54.699 57.847 1.00 26.45 284 GLY A C 1
ATOM 1912 O O . GLY A 1 264 ? 18.868 54.382 57.949 1.00 25.46 284 GLY A O 1
ATOM 1913 N N . ILE A 1 265 ? 20.719 54.827 56.688 1.00 25.80 285 ILE A N 1
ATOM 1914 C CA . ILE A 1 265 ? 20.050 54.699 55.379 1.00 26.23 285 ILE A CA 1
ATOM 1915 C C . ILE A 1 265 ? 19.443 53.290 55.168 1.00 26.56 285 ILE A C 1
ATOM 1916 O O . ILE A 1 265 ? 18.307 53.174 54.673 1.00 26.59 285 ILE A O 1
ATOM 1921 N N . PRO A 1 266 ? 20.163 52.224 55.573 1.00 26.46 286 PRO A N 1
ATOM 1922 C CA . PRO A 1 266 ? 19.501 50.922 55.514 1.00 26.18 286 PRO A CA 1
ATOM 1923 C C . PRO A 1 266 ? 18.188 50.894 56.303 1.00 26.54 286 PRO A C 1
ATOM 1924 O O . PRO A 1 266 ? 17.214 50.322 55.823 1.00 26.88 286 PRO A O 1
ATOM 1928 N N . GLY A 1 267 ? 18.148 51.517 57.479 1.00 25.32 287 GLY A N 1
ATOM 1929 C CA . GLY A 1 267 ? 16.899 51.622 58.224 1.00 25.33 287 GLY A CA 1
ATOM 1930 C C . GLY A 1 267 ? 15.859 52.465 57.483 1.00 25.74 287 GLY A C 1
ATOM 1931 O O . GLY A 1 267 ? 14.688 52.085 57.397 1.00 25.71 287 GLY A O 1
ATOM 1932 N N . LEU A 1 268 ? 16.289 53.605 56.946 1.00 25.17 288 LEU A N 1
ATOM 1933 C CA . LEU A 1 268 ? 15.387 54.487 56.194 1.00 25.26 288 LEU A CA 1
ATOM 1934 C C . LEU A 1 268 ? 14.765 53.769 54.976 1.00 25.47 288 LEU A C 1
ATOM 1935 O O . LEU A 1 268 ? 13.553 53.819 54.771 1.00 25.18 288 LEU A O 1
ATOM 1940 N N . LYS A 1 269 ? 15.596 53.105 54.182 1.00 24.93 289 LYS A N 1
ATOM 1941 C CA . LYS A 1 269 ? 15.095 52.382 53.010 1.00 26.03 289 LYS A CA 1
ATOM 1942 C C . LYS A 1 269 ? 14.152 51.211 53.370 1.00 26.27 289 LYS A C 1
ATOM 1943 O O . LYS A 1 269 ? 13.196 50.914 52.633 1.00 26.79 289 LYS A O 1
ATOM 1949 N N . LYS A 1 270 ? 14.413 50.553 54.497 1.00 26.82 290 LYS A N 1
ATOM 1950 C CA . LYS A 1 270 ? 13.564 49.457 54.951 1.00 27.21 290 LYS A CA 1
ATOM 1951 C C . LYS A 1 270 ? 12.188 49.989 55.330 1.00 28.18 290 LYS A C 1
ATOM 1952 O O . LYS A 1 270 ? 11.154 49.405 54.971 1.00 27.69 290 LYS A O 1
ATOM 1958 N N . ILE A 1 271 ? 12.170 51.094 56.069 1.00 27.92 291 ILE A N 1
ATOM 1959 C CA . ILE A 1 271 ? 10.903 51.687 56.467 1.00 28.54 291 ILE A CA 1
ATOM 1960 C C . ILE A 1 271 ? 10.157 52.227 55.234 1.00 27.80 291 ILE A C 1
ATOM 1961 O O . ILE A 1 271 ? 8.931 52.079 55.131 1.00 28.20 291 ILE A O 1
ATOM 1966 N N . MET A 1 272 ? 10.890 52.785 54.275 1.00 27.48 292 MET A N 1
ATOM 1967 C CA . MET A 1 272 ? 10.316 53.173 52.998 1.00 27.39 292 MET A CA 1
ATOM 1968 C C . MET A 1 272 ? 9.598 51.996 52.317 1.00 28.41 292 MET A C 1
ATOM 1969 O O . MET A 1 272 ? 8.431 52.131 51.913 1.00 28.17 292 MET A O 1
ATOM 1974 N N . ASP A 1 273 ? 10.275 50.853 52.217 1.00 28.30 293 ASP A N 1
ATOM 1975 C CA . ASP A 1 273 ? 9.652 49.613 51.729 1.00 29.16 293 ASP A CA 1
ATOM 1976 C C . ASP A 1 273 ? 8.326 49.328 52.441 1.00 30.23 293 ASP A C 1
ATOM 1977 O O . ASP A 1 273 ? 7.310 49.124 51.787 1.00 30.99 293 ASP A O 1
ATOM 1982 N N . TRP A 1 274 ? 8.354 49.305 53.772 1.00 30.67 294 TRP A N 1
ATOM 1983 C CA . TRP A 1 274 ? 7.183 48.993 54.582 1.00 31.36 294 TRP A CA 1
ATOM 1984 C C . TRP A 1 274 ? 6.033 49.988 54.438 1.00 31.62 294 TRP A C 1
ATOM 1985 O O . TRP A 1 274 ? 4.876 49.612 54.631 1.00 32.15 294 TRP A O 1
ATOM 1996 N N . PHE A 1 275 ? 6.354 51.242 54.111 1.00 31.01 295 PHE A N 1
ATOM 1997 C CA . PHE A 1 275 ? 5.347 52.285 53.888 1.00 31.29 295 PHE A CA 1
ATOM 1998 C C . PHE A 1 275 ? 4.835 52.342 52.439 1.00 31.07 295 PHE A C 1
ATOM 1999 O O . PHE A 1 275 ? 3.971 53.154 52.130 1.00 31.22 295 PHE A O 1
ATOM 2007 N N . GLY A 1 276 ? 5.394 51.519 51.555 1.00 30.74 296 GLY A N 1
ATOM 2008 C CA . GLY A 1 276 ? 4.924 51.432 50.169 1.00 30.32 296 GLY A CA 1
ATOM 2009 C C . GLY A 1 276 ? 5.726 52.257 49.187 1.00 29.98 296 GLY A C 1
ATOM 2010 O O . GLY A 1 276 ? 5.366 52.359 48.015 1.00 29.86 296 GLY A O 1
ATOM 2011 N N . TYR A 1 277 ? 6.802 52.899 49.651 1.00 29.03 297 TYR A N 1
ATOM 2012 C CA . TYR A 1 277 ? 7.699 53.562 48.721 1.00 27.91 297 TYR A CA 1
ATOM 2013 C C . TYR A 1 277 ? 8.681 52.516 48.224 1.00 27.58 297 TYR A C 1
ATOM 2014 O O . TYR A 1 277 ? 8.736 51.417 48.750 1.00 28.23 297 TYR A O 1
ATOM 2023 N N . TYR A 1 278 ? 9.478 52.868 47.229 1.00 27.26 298 TYR A N 1
ATOM 2024 C CA . TYR A 1 278 ? 10.633 52.057 46.922 1.00 27.35 298 TYR A CA 1
ATOM 2025 C C . TYR A 1 278 ? 11.823 52.464 47.820 1.00 26.22 298 TYR A C 1
ATOM 2026 O O . TYR A 1 278 ? 12.445 53.487 47.585 1.00 26.30 298 TYR A O 1
ATOM 2035 N N . GLY A 1 279 ? 12.133 51.644 48.815 1.00 26.72 299 GLY A N 1
ATOM 2036 C CA . GLY A 1 279 ? 13.354 51.825 49.618 1.00 26.79 299 GLY A CA 1
ATOM 2037 C C . GLY A 1 279 ? 14.504 51.147 48.895 1.00 26.45 299 GLY A C 1
ATOM 2038 O O . GLY A 1 279 ? 15.418 51.813 48.387 1.00 26.78 299 GLY A O 1
ATOM 2039 N N . GLY A 1 280 ? 14.422 49.819 48.836 1.00 26.70 300 GLY A N 1
ATOM 2040 C CA . GLY A 1 280 ? 15.350 48.995 48.064 1.00 26.49 300 GLY A CA 1
ATOM 2041 C C . GLY A 1 280 ? 16.727 48.941 48.732 1.00 27.33 300 GLY A C 1
ATOM 2042 O O . GLY A 1 280 ? 16.864 49.292 49.913 1.00 26.09 300 GLY A O 1
ATOM 2043 N N . PRO A 1 281 ? 17.739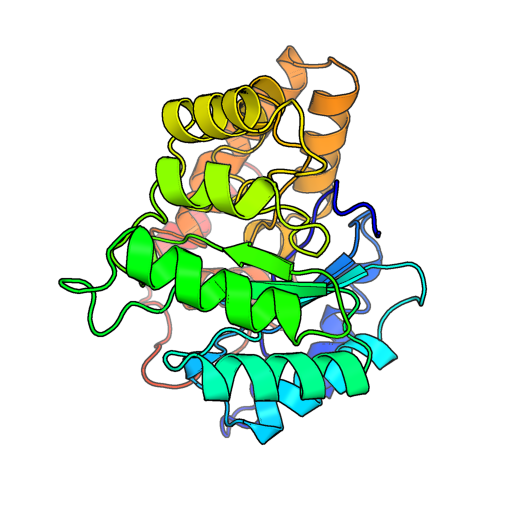 48.488 47.976 1.00 27.65 301 PRO A N 1
ATOM 2044 C CA . PRO A 1 281 ? 19.091 48.271 48.495 1.00 27.76 301 PRO A CA 1
ATOM 2045 C C . PRO A 1 281 ? 19.898 49.567 48.567 1.00 27.29 301 PRO A C 1
ATOM 2046 O O . PRO A 1 281 ? 19.619 50.523 47.835 1.00 27.73 301 PRO A O 1
ATOM 2050 N N . CYS A 1 282 ? 20.868 49.596 49.482 1.00 26.88 302 CYS A N 1
ATOM 2051 C CA . CYS A 1 282 ? 21.938 50.597 49.465 1.00 26.65 302 CYS A CA 1
ATOM 2052 C C . CYS A 1 282 ? 23.065 50.093 48.574 1.00 27.21 302 CYS A C 1
ATOM 2053 O O . CYS A 1 282 ? 23.089 48.902 48.208 1.00 26.93 302 CYS A O 1
ATOM 2056 N N . ARG A 1 283 ? 23.997 50.975 48.228 1.00 26.49 303 ARG A N 1
ATOM 2057 C CA . ARG A 1 283 ? 25.208 50.522 47.561 1.00 27.22 303 ARG A CA 1
ATOM 2058 C C . ARG A 1 283 ? 26.212 50.040 48.611 1.00 27.09 303 ARG A C 1
ATOM 2059 O O . ARG A 1 283 ? 26.346 50.645 49.682 1.00 26.46 303 ARG A O 1
ATOM 2067 N N . ALA A 1 284 ? 26.862 48.917 48.308 1.00 26.73 304 ALA A N 1
ATOM 2068 C CA . ALA A 1 284 ? 27.991 48.419 49.086 1.00 26.45 304 ALA A CA 1
ATOM 2069 C C . ALA A 1 284 ? 29.005 49.565 49.266 1.00 25.71 304 ALA A C 1
ATOM 2070 O O . ALA A 1 284 ? 29.353 50.254 48.298 1.00 25.11 304 ALA A O 1
ATOM 2072 N N . PRO A 1 285 ? 29.568 49.717 50.468 1.00 25.76 305 PRO A N 1
ATOM 2073 C CA . PRO A 1 285 ? 29.621 48.787 51.612 1.00 26.26 305 PRO A CA 1
ATOM 2074 C C . PRO A 1 285 ? 28.428 48.765 52.577 1.00 26.40 305 PRO A C 1
ATOM 2075 O O . PRO A 1 285 ? 28.419 47.957 53.518 1.00 25.69 305 PRO A O 1
ATOM 2079 N N . LEU A 1 286 ? 27.447 49.620 52.368 1.00 27.00 306 LEU A N 1
ATOM 2080 C CA . LEU A 1 286 ? 26.249 49.564 53.199 1.00 27.80 306 LEU A CA 1
ATOM 2081 C C . LEU A 1 286 ? 25.550 48.224 53.020 1.00 28.48 306 LEU A C 1
ATOM 2082 O O . LEU A 1 286 ? 25.475 47.720 51.953 1.00 27.58 306 LEU A O 1
ATOM 2087 N N . GLN A 1 287 ? 25.059 47.668 54.097 1.00 28.85 307 GLN A N 1
ATOM 2088 C CA A GLN A 1 287 ? 24.434 46.353 54.050 0.50 29.97 307 GLN A CA 1
ATOM 2089 C CA B GLN A 1 287 ? 24.461 46.336 54.110 0.50 30.30 307 GLN A CA 1
ATOM 2090 C C . GLN A 1 287 ? 22.995 46.393 54.547 1.00 30.72 307 GLN A C 1
ATOM 2091 O O . GLN A 1 287 ? 22.563 47.358 55.186 1.00 30.31 307 GLN A O 1
ATOM 2102 N N . GLU A 1 288 ? 22.261 45.332 54.241 1.00 31.59 308 GLU A N 1
ATOM 2103 C CA . GLU A 1 288 ? 20.931 45.113 54.794 1.00 32.80 308 GLU A CA 1
ATOM 2104 C C . GLU A 1 288 ? 20.985 45.007 56.302 1.00 32.91 308 GLU A C 1
ATOM 2105 O O . GLU A 1 288 ? 22.008 44.606 56.880 1.00 31.76 308 GLU A O 1
ATOM 2111 N N . LEU A 1 289 ? 19.870 45.348 56.945 1.00 33.17 309 LEU A N 1
ATOM 2112 C CA . LEU A 1 289 ? 19.734 45.176 58.384 1.00 34.23 309 LEU A CA 1
ATOM 2113 C C . LEU A 1 289 ? 19.720 43.698 58.753 1.00 34.94 309 LEU A C 1
ATOM 2114 O O . LEU A 1 289 ? 19.225 42.874 57.998 1.00 34.46 309 LEU A O 1
ATOM 2119 N N . SER A 1 290 ? 20.241 43.386 59.930 1.00 35.91 310 SER A N 1
ATOM 2120 C CA . SER A 1 290 ? 20.087 42.049 60.487 1.00 37.69 310 SER A CA 1
ATOM 2121 C C . SER A 1 290 ? 18.635 41.896 60.937 1.00 38.60 310 SER A C 1
ATOM 2122 O O . SER A 1 290 ? 17.911 42.901 61.066 1.00 38.59 310 SER A O 1
ATOM 2125 N N . PRO A 1 291 ? 18.175 40.647 61.139 1.00 39.27 311 PRO A N 1
ATOM 2126 C CA . PRO A 1 291 ? 16.783 40.490 61.596 1.00 39.38 311 PRO A CA 1
ATOM 2127 C C . PRO A 1 291 ? 16.475 41.191 62.922 1.00 39.10 311 PRO A C 1
ATOM 2128 O O . PRO A 1 291 ? 15.393 41.770 63.074 1.00 40.08 311 PRO A O 1
ATOM 2132 N N . ALA A 1 292 ? 17.417 41.151 63.856 1.00 38.71 312 ALA A N 1
ATOM 2133 C CA . ALA A 1 292 ? 17.293 41.868 65.124 1.00 38.16 312 ALA A CA 1
ATOM 2134 C C . ALA A 1 292 ? 17.163 43.388 64.912 1.00 37.56 312 ALA A C 1
ATOM 2135 O O . ALA A 1 292 ? 16.374 44.048 65.583 1.00 37.30 312 ALA A O 1
ATOM 2137 N N . GLU A 1 293 ? 17.947 43.930 63.980 1.00 36.85 313 GLU A N 1
ATOM 2138 C CA . GLU A 1 293 ? 17.883 45.357 63.655 1.00 36.13 313 GLU A CA 1
ATOM 2139 C C . GLU A 1 293 ? 16.542 45.693 63.012 1.00 35.70 313 GLU A C 1
ATOM 2140 O O . GLU A 1 293 ? 15.954 46.721 63.328 1.00 35.02 313 GLU A O 1
ATOM 2146 N N . GLU A 1 294 ? 16.056 44.816 62.134 1.00 35.67 314 GLU A N 1
ATOM 2147 C CA . GLU A 1 294 ? 14.753 45.019 61.500 1.00 36.30 314 GLU A CA 1
ATOM 2148 C C . GLU A 1 294 ? 13.630 45.091 62.523 1.00 36.14 314 GLU A C 1
ATOM 2149 O O . GLU A 1 294 ? 12.712 45.915 62.407 1.00 35.38 314 GLU A O 1
ATOM 2155 N N . GLU A 1 295 ? 13.706 44.204 63.510 1.00 36.06 315 GLU A N 1
ATOM 2156 C CA . GLU A 1 295 ? 12.712 44.116 64.555 1.00 36.65 315 GLU A CA 1
ATOM 2157 C C . GLU A 1 295 ? 12.748 45.369 65.444 1.00 35.67 315 GLU A C 1
ATOM 2158 O O . GLU A 1 295 ? 11.709 45.950 65.756 1.00 35.88 315 GLU A O 1
ATOM 2164 N N . ALA A 1 296 ? 13.945 45.781 65.837 1.00 34.57 316 ALA A N 1
ATOM 2165 C CA . ALA A 1 296 ? 14.126 47.023 66.591 1.00 33.62 316 ALA A CA 1
ATOM 2166 C C . ALA A 1 296 ? 13.581 48.244 65.813 1.00 32.62 316 ALA A C 1
ATOM 2167 O O . ALA A 1 296 ? 12.927 49.111 66.393 1.00 31.93 316 ALA A O 1
ATOM 2169 N N . LEU A 1 297 ? 13.849 48.291 64.510 1.00 31.60 317 LEU A N 1
ATOM 2170 C CA . LEU A 1 297 ? 13.344 49.366 63.653 1.00 31.47 317 LEU A CA 1
ATOM 2171 C C . LEU A 1 297 ? 11.807 49.353 63.677 1.00 31.59 317 LEU A C 1
ATOM 2172 O O . LEU A 1 297 ? 11.167 50.388 63.902 1.00 30.20 317 LEU A O 1
ATOM 2177 N N . ARG A 1 298 ? 11.232 48.169 63.468 1.00 31.84 318 ARG A N 1
ATOM 2178 C CA . ARG A 1 298 ? 9.780 47.999 63.495 1.00 32.88 318 ARG A CA 1
ATOM 2179 C C . ARG A 1 298 ? 9.178 48.524 64.807 1.00 32.32 318 ARG A C 1
ATOM 2180 O O . ARG A 1 298 ? 8.221 49.321 64.788 1.00 31.60 318 ARG A O 1
ATOM 2188 N N . MET A 1 299 ? 9.751 48.092 65.933 1.00 31.78 319 MET A N 1
ATOM 2189 C CA . MET A 1 299 ? 9.291 48.517 67.263 1.00 32.53 319 MET A CA 1
ATOM 2190 C C . MET A 1 299 ? 9.330 50.039 67.485 1.00 31.61 319 MET A C 1
ATOM 2191 O O . MET A 1 299 ? 8.404 50.602 68.080 1.00 31.19 319 MET A O 1
ATOM 2196 N N . ASP A 1 300 ? 10.396 50.699 67.024 1.00 29.91 320 ASP A N 1
ATOM 2197 C CA . ASP A 1 300 ? 10.491 52.169 67.135 1.00 29.56 320 ASP A CA 1
ATOM 2198 C C . ASP A 1 300 ? 9.325 52.881 66.431 1.00 29.24 320 ASP A C 1
ATOM 2199 O O . ASP A 1 300 ? 8.890 53.952 66.867 1.00 28.45 320 ASP A O 1
ATOM 2204 N N . PHE A 1 301 ? 8.830 52.292 65.344 1.00 28.90 321 PHE A N 1
ATOM 2205 C CA . PHE A 1 301 ? 7.676 52.875 64.654 1.00 29.30 321 PHE A CA 1
ATOM 2206 C C . PHE A 1 301 ? 6.329 52.464 65.259 1.00 30.33 321 PHE A C 1
ATOM 2207 O O . PHE A 1 301 ? 5.462 53.315 65.478 1.00 30.39 321 PHE A O 1
ATOM 2215 N N . THR A 1 302 ? 6.178 51.173 65.556 1.00 31.06 322 THR A N 1
ATOM 2216 C CA . THR A 1 302 ? 4.925 50.625 66.095 1.00 31.46 322 THR A CA 1
ATOM 2217 C C . THR A 1 302 ? 4.633 51.154 67.498 1.00 31.70 322 THR A C 1
ATOM 2218 O O . THR A 1 302 ? 3.516 51.558 67.789 1.00 32.03 322 THR A O 1
ATOM 2222 N N . SER A 1 303 ? 5.643 51.215 68.363 1.00 31.72 323 SER A N 1
ATOM 2223 C CA . SER A 1 303 ? 5.406 51.671 69.723 1.00 31.84 323 SER A CA 1
ATOM 2224 C C . SER A 1 303 ? 5.074 53.171 69.803 1.00 31.51 323 SER A C 1
ATOM 2225 O O . SER A 1 303 ? 4.644 53.655 70.843 1.00 31.87 323 SER A O 1
ATOM 2228 N N . ASN A 1 304 ? 5.269 53.904 68.706 1.00 30.26 324 ASN A N 1
ATOM 2229 C CA . ASN A 1 304 ? 4.936 55.322 68.665 1.00 29.38 324 ASN A CA 1
ATOM 2230 C C . ASN A 1 304 ? 3.715 55.586 67.777 1.00 29.47 324 ASN A C 1
ATOM 2231 O O . ASN A 1 304 ? 3.389 56.736 67.447 1.00 28.85 324 ASN A O 1
ATOM 2236 N N . GLY A 1 305 ? 3.049 54.498 67.398 1.00 29.74 325 GLY A N 1
ATOM 2237 C CA . GLY A 1 305 ? 1.770 54.578 66.693 1.00 29.47 325 GLY A CA 1
ATOM 2238 C C . GLY A 1 305 ? 1.844 54.869 65.215 1.00 29.83 325 GLY A C 1
ATOM 2239 O O . GLY A 1 305 ? 0.849 55.292 64.625 1.00 30.26 325 GLY A O 1
ATOM 2240 N N . TRP A 1 306 ? 2.993 54.635 64.582 1.00 29.66 326 TRP A N 1
ATOM 2241 C CA . TRP A 1 306 ? 3.142 54.985 63.164 1.00 29.76 326 TRP A CA 1
ATOM 2242 C C . TRP A 1 306 ? 3.031 53.802 62.208 1.00 30.97 326 TRP A C 1
ATOM 2243 O O . TRP A 1 306 ? 3.000 53.988 60.980 1.00 31.71 326 TRP A O 1
ATOM 2254 N N . LEU A 1 307 ? 3.029 52.603 62.760 1.00 32.07 327 LEU A N 1
ATOM 2255 C CA . LEU A 1 307 ? 3.032 51.370 61.965 1.00 34.23 327 LEU A CA 1
ATOM 2256 C C . LEU A 1 307 ? 2.191 50.334 62.690 1.00 34.72 327 LEU A C 1
ATOM 2257 O O . LEU A 1 307 ? 2.107 50.347 63.916 1.00 35.64 327 LEU A O 1
#

B-factor: mean 29.89, std 7.53, range [18.12, 65.92]

GO terms:
  GO:0005739 mitochondrion (C, HTP)
  GO:0005759 mitochondrial matrix (C, TAS)
  GO:0005515 protein binding (F, IPI)
  GO:0042866 pyruvate biosynthetic process (P, IDA)
  GO:0008700 (R,S)-4-hydroxy-2-oxoglutarate aldolase activity (F, IDA)
  GO:0042803 protein homodimerization activity (F, IDA)
  GO:0019470 trans-4-hydroxy-L-proline catabolic process (P, IDA)
  GO:0046487 glyoxylate metabolic process (P, IDA)
  GO:0033609 oxalate metabolic process (P, IMP)
  GO:0009436 glyoxylate catabolic process (P, IMP)